Protein AF-X0PMK4-F1 (afdb_monomer_lite)

Structure (mmCIF, N/CA/C/O backbone):
data_AF-X0PMK4-F1
#
_entry.id   AF-X0PMK4-F1
#
loop_
_atom_site.group_PDB
_atom_site.id
_atom_site.type_symbol
_atom_site.label_atom_id
_atom_site.label_alt_id
_atom_site.label_comp_id
_atom_site.label_asym_id
_atom_site.label_entity_id
_atom_site.label_seq_id
_atom_site.pdbx_PDB_ins_code
_atom_site.Cartn_x
_atom_site.Cartn_y
_atom_site.Cartn_z
_atom_site.occupancy
_atom_site.B_iso_or_equiv
_atom_site.auth_seq_id
_atom_site.auth_comp_id
_atom_site.auth_asym_id
_atom_site.auth_atom_id
_atom_site.pdbx_PDB_model_num
ATOM 1 N N . MET A 1 1 ? 24.084 -3.409 -0.819 1.00 53.34 1 MET A N 1
ATOM 2 C CA . MET A 1 1 ? 23.986 -2.926 -2.218 1.00 53.34 1 MET A CA 1
ATOM 3 C C . MET A 1 1 ? 25.399 -2.684 -2.734 1.00 53.34 1 MET A C 1
ATOM 5 O O . MET A 1 1 ? 26.131 -2.040 -1.992 1.00 53.34 1 MET A O 1
ATOM 9 N N . PRO A 1 2 ? 25.820 -3.137 -3.929 1.00 48.22 2 PRO A N 1
ATOM 10 C CA . PRO A 1 2 ? 27.044 -2.621 -4.524 1.00 48.22 2 PRO A CA 1
ATOM 11 C C . PRO A 1 2 ? 26.692 -1.332 -5.274 1.00 48.22 2 PRO A C 1
ATOM 13 O O . PRO A 1 2 ? 26.091 -1.365 -6.346 1.00 48.22 2 PRO A O 1
ATOM 16 N N . ILE A 1 3 ? 27.007 -0.188 -4.670 1.00 56.97 3 ILE A N 1
ATOM 17 C CA . ILE A 1 3 ? 27.037 1.095 -5.377 1.00 56.97 3 ILE A CA 1
ATOM 18 C C . ILE A 1 3 ? 28.171 0.961 -6.394 1.00 56.97 3 ILE A C 1
ATOM 20 O O . ILE A 1 3 ? 29.317 0.746 -6.003 1.00 56.97 3 ILE A O 1
ATOM 24 N N . GLN A 1 4 ? 27.860 1.003 -7.690 1.00 51.75 4 GLN A N 1
ATOM 25 C CA . GLN A 1 4 ? 28.899 0.977 -8.716 1.00 51.75 4 GLN A CA 1
ATOM 26 C C . GLN A 1 4 ? 29.618 2.326 -8.690 1.00 51.75 4 GLN A C 1
ATOM 28 O O . GLN A 1 4 ? 29.101 3.333 -9.169 1.00 51.75 4 GLN A O 1
ATOM 33 N N . ILE A 1 5 ? 30.789 2.350 -8.057 1.00 57.59 5 ILE A N 1
ATOM 34 C CA . ILE A 1 5 ? 31.681 3.505 -8.039 1.00 57.59 5 ILE A CA 1
ATOM 35 C C . ILE A 1 5 ? 32.379 3.528 -9.400 1.00 57.59 5 ILE A C 1
ATOM 37 O O . ILE A 1 5 ? 33.383 2.847 -9.596 1.00 57.59 5 ILE A O 1
ATOM 41 N N . ASN A 1 6 ? 31.839 4.280 -10.357 1.00 51.50 6 ASN A N 1
ATOM 42 C CA . ASN A 1 6 ? 32.542 4.541 -11.609 1.00 51.50 6 ASN A CA 1
ATOM 43 C C . ASN A 1 6 ? 33.546 5.679 -11.375 1.00 51.50 6 ASN A C 1
ATOM 45 O O . ASN A 1 6 ? 33.163 6.816 -11.116 1.00 51.50 6 ASN A O 1
ATOM 49 N N . ASN A 1 7 ? 34.841 5.365 -11.451 1.00 53.03 7 ASN A N 1
ATOM 50 C CA . ASN A 1 7 ? 35.949 6.331 -11.446 1.00 53.03 7 ASN A CA 1
ATOM 51 C C . ASN A 1 7 ? 35.961 7.337 -10.274 1.00 53.03 7 ASN A C 1
ATOM 53 O O . ASN A 1 7 ? 36.309 8.500 -10.461 1.00 53.03 7 ASN A O 1
ATOM 57 N N . GLY A 1 8 ? 35.568 6.924 -9.064 1.00 61.50 8 GLY A N 1
ATOM 58 C CA . GLY A 1 8 ? 35.619 7.785 -7.871 1.00 61.50 8 GLY A CA 1
ATOM 59 C C . GLY A 1 8 ? 34.630 8.962 -7.862 1.00 61.50 8 GLY A C 1
ATOM 60 O O . GLY A 1 8 ? 34.615 9.722 -6.897 1.00 61.50 8 GLY A O 1
ATOM 61 N N . ALA A 1 9 ? 33.780 9.096 -8.886 1.00 62.31 9 ALA A N 1
ATOM 62 C CA . ALA A 1 9 ? 32.703 10.073 -8.942 1.00 62.31 9 ALA A CA 1
ATOM 63 C C . ALA A 1 9 ? 31.364 9.369 -8.693 1.00 62.31 9 ALA A C 1
ATOM 65 O O . ALA A 1 9 ? 31.020 8.384 -9.347 1.00 62.31 9 ALA A O 1
ATOM 66 N N . LEU A 1 10 ? 30.601 9.865 -7.719 1.00 61.66 10 LEU A N 1
ATOM 67 C CA . LEU A 1 10 ? 29.253 9.373 -7.457 1.00 61.66 10 LEU A CA 1
ATOM 68 C C . LEU A 1 10 ? 28.353 9.731 -8.643 1.00 61.66 10 LEU A C 1
ATOM 70 O O . LEU A 1 10 ? 28.116 10.908 -8.915 1.00 61.66 10 LEU A O 1
ATOM 74 N N . ASP A 1 11 ? 27.816 8.722 -9.329 1.00 74.94 11 ASP A N 1
ATOM 75 C CA . ASP A 1 11 ? 26.728 8.939 -10.278 1.00 74.94 11 ASP A CA 1
ATOM 76 C C . ASP A 1 11 ? 25.440 9.229 -9.496 1.00 74.94 11 ASP A C 1
ATOM 78 O O . ASP A 1 11 ? 24.703 8.326 -9.082 1.00 74.94 11 ASP A O 1
ATOM 82 N N . TYR A 1 12 ? 25.180 10.520 -9.280 1.00 79.19 12 TYR A N 1
ATOM 83 C CA . TYR A 1 12 ? 23.982 11.004 -8.603 1.00 79.19 12 TYR A CA 1
ATOM 84 C C . TYR A 1 12 ? 22.700 10.453 -9.242 1.00 79.19 12 TYR A C 1
ATOM 86 O O . TYR A 1 12 ? 21.743 10.166 -8.526 1.00 79.19 12 TYR A O 1
ATOM 94 N N . ARG A 1 13 ? 22.670 10.231 -10.564 1.00 77.38 13 ARG A N 1
ATOM 95 C CA . ARG A 1 13 ? 21.482 9.716 -11.260 1.00 77.38 13 ARG A CA 1
ATOM 96 C C . ARG A 1 13 ? 21.174 8.274 -10.861 1.00 77.38 13 ARG A C 1
ATOM 98 O O . ARG A 1 13 ? 20.016 7.945 -10.594 1.00 77.38 13 ARG A O 1
ATOM 105 N N . SER A 1 14 ? 22.200 7.430 -10.790 1.00 75.81 14 SER A N 1
ATOM 106 C CA . SER A 1 14 ? 22.084 6.046 -10.317 1.00 75.81 14 SER A CA 1
ATOM 107 C C . SER A 1 14 ? 21.635 5.992 -8.851 1.00 75.81 14 SER A C 1
ATOM 109 O O . SER A 1 14 ? 20.716 5.248 -8.505 1.00 75.81 14 SER A O 1
ATOM 111 N N . LEU A 1 15 ? 22.191 6.870 -8.008 1.00 80.19 15 LEU A N 1
ATOM 112 C CA . LEU A 1 15 ? 21.800 7.016 -6.603 1.00 80.19 15 LEU A CA 1
ATOM 113 C C . LEU A 1 15 ? 20.327 7.414 -6.436 1.00 80.19 15 LEU A C 1
ATOM 115 O O . LEU A 1 15 ? 19.588 6.731 -5.728 1.00 80.19 15 LEU A O 1
ATOM 119 N N . PHE A 1 16 ? 19.874 8.471 -7.114 1.00 81.81 16 PHE A N 1
ATOM 120 C CA . PHE A 1 16 ? 18.475 8.909 -7.058 1.00 81.81 16 PHE A CA 1
ATOM 121 C C . PHE A 1 16 ? 17.512 7.837 -7.575 1.00 81.81 16 PHE A C 1
ATOM 123 O O . PHE A 1 16 ? 16.445 7.641 -6.995 1.00 81.81 16 PHE A O 1
ATOM 130 N N . THR A 1 17 ? 17.899 7.101 -8.620 1.00 81.75 17 THR A N 1
ATOM 131 C CA . THR A 1 17 ? 17.098 5.985 -9.144 1.00 81.75 17 THR A CA 1
ATOM 132 C C . THR A 1 17 ? 16.972 4.866 -8.108 1.00 81.75 17 THR A C 1
ATOM 134 O O . THR A 1 17 ? 15.870 4.384 -7.852 1.00 81.75 17 THR A O 1
ATOM 137 N N . ALA A 1 18 ? 18.074 4.489 -7.452 1.00 80.81 18 ALA A N 1
ATOM 138 C CA . ALA A 1 18 ? 18.067 3.475 -6.399 1.00 80.81 18 ALA A CA 1
ATOM 139 C C . ALA A 1 18 ? 17.216 3.898 -5.188 1.00 80.81 18 ALA A C 1
ATOM 141 O O . ALA A 1 18 ? 16.428 3.097 -4.682 1.00 80.81 18 ALA A O 1
ATOM 142 N N . ILE A 1 19 ? 17.327 5.162 -4.765 1.00 86.00 19 ILE A N 1
ATOM 143 C CA . ILE A 1 19 ? 16.499 5.738 -3.696 1.00 86.00 19 ILE A CA 1
ATOM 144 C C . ILE A 1 19 ? 15.019 5.717 -4.095 1.00 86.00 19 ILE A C 1
ATOM 146 O O . ILE A 1 19 ? 14.184 5.325 -3.286 1.00 86.00 19 ILE A O 1
ATOM 150 N N . GLY A 1 20 ? 14.687 6.074 -5.340 1.00 84.44 20 GLY A N 1
ATOM 151 C CA . GLY A 1 20 ? 13.316 6.037 -5.852 1.00 84.44 20 GLY A CA 1
ATOM 152 C C . GLY A 1 20 ? 12.712 4.630 -5.833 1.00 84.44 20 GLY A C 1
ATOM 153 O O . GLY A 1 20 ? 11.623 4.436 -5.299 1.00 84.44 20 GLY A O 1
ATOM 154 N N . ILE A 1 21 ? 13.438 3.626 -6.335 1.00 86.31 21 ILE A N 1
ATOM 155 C CA . ILE A 1 21 ? 13.009 2.213 -6.318 1.00 86.31 21 ILE A CA 1
ATOM 156 C C . ILE A 1 21 ? 12.764 1.728 -4.882 1.00 86.31 21 ILE A C 1
ATOM 158 O O . ILE A 1 21 ? 11.767 1.054 -4.595 1.00 86.31 21 ILE A O 1
ATOM 162 N N . TYR A 1 22 ? 13.667 2.085 -3.967 1.00 88.06 22 TYR A N 1
ATOM 163 C CA . TYR A 1 22 ? 13.522 1.764 -2.553 1.00 88.06 22 TYR A CA 1
ATOM 164 C C . TYR A 1 22 ? 12.299 2.456 -1.937 1.00 88.06 22 TYR A C 1
ATOM 166 O O . TYR A 1 22 ? 11.505 1.799 -1.268 1.00 88.06 22 TYR A O 1
ATOM 174 N N . ALA A 1 23 ? 12.102 3.749 -2.205 1.00 88.69 23 ALA A N 1
ATOM 175 C CA . ALA A 1 23 ? 10.983 4.526 -1.680 1.00 88.69 23 ALA A CA 1
ATOM 176 C C . ALA A 1 23 ? 9.623 3.970 -2.130 1.00 88.69 23 ALA A C 1
ATOM 178 O O . ALA A 1 23 ? 8.694 3.902 -1.328 1.00 88.69 23 ALA A O 1
ATOM 179 N N . VAL A 1 24 ? 9.510 3.513 -3.381 1.00 87.75 24 VAL A N 1
ATOM 180 C CA . VAL A 1 24 ? 8.290 2.862 -3.891 1.00 87.75 24 VAL A CA 1
ATOM 181 C C . VAL A 1 24 ? 8.008 1.563 -3.142 1.00 87.75 24 VAL A C 1
ATOM 183 O O . VAL A 1 24 ? 6.891 1.355 -2.667 1.00 87.75 24 VAL A O 1
ATOM 186 N N . SER A 1 25 ? 9.034 0.727 -2.971 1.00 90.19 25 SER A N 1
ATOM 187 C CA . SER A 1 25 ? 8.924 -0.520 -2.204 1.00 90.19 25 SER A CA 1
ATOM 188 C C . SER A 1 25 ? 8.521 -0.243 -0.753 1.00 90.19 25 SER A C 1
ATOM 190 O O . SER A 1 25 ? 7.658 -0.923 -0.206 1.00 90.19 25 SER A O 1
ATOM 192 N N . PHE A 1 26 ? 9.096 0.795 -0.142 1.00 89.94 26 PHE A N 1
ATOM 193 C CA . PHE A 1 26 ? 8.748 1.236 1.205 1.00 89.94 26 PHE A CA 1
ATOM 194 C C . PHE A 1 26 ? 7.287 1.689 1.304 1.00 89.94 26 PHE A C 1
ATOM 196 O O . PHE A 1 26 ? 6.592 1.246 2.211 1.00 89.94 26 PHE A O 1
ATOM 203 N N . CYS A 1 27 ? 6.795 2.508 0.365 1.00 89.38 27 CYS A N 1
ATOM 204 C CA . CYS A 1 27 ? 5.392 2.939 0.351 1.00 89.38 27 CYS A CA 1
ATOM 205 C C . CYS A 1 27 ? 4.444 1.737 0.274 1.00 89.38 27 CYS A C 1
ATOM 207 O O . CYS A 1 27 ? 3.453 1.685 0.999 1.00 89.38 27 CYS A O 1
ATOM 209 N N . PHE A 1 28 ? 4.763 0.751 -0.569 1.00 87.69 28 PHE A N 1
ATOM 210 C CA . PHE A 1 28 ? 3.984 -0.481 -0.671 1.00 87.69 28 PHE A CA 1
ATOM 211 C C . PHE A 1 28 ? 3.951 -1.250 0.657 1.00 87.69 28 PHE A C 1
ATOM 213 O O . PHE A 1 28 ? 2.875 -1.567 1.162 1.00 87.69 28 PHE A O 1
ATOM 220 N N . ILE A 1 29 ? 5.121 -1.507 1.249 1.00 90.19 29 ILE A N 1
ATOM 221 C CA . ILE A 1 29 ? 5.236 -2.241 2.516 1.00 90.19 29 ILE A CA 1
ATOM 222 C C . ILE A 1 29 ? 4.524 -1.487 3.647 1.00 90.19 29 ILE A C 1
ATOM 224 O O . ILE A 1 29 ? 3.819 -2.107 4.437 1.00 90.19 29 ILE A O 1
ATOM 228 N N . ALA A 1 30 ? 4.658 -0.161 3.709 1.00 86.75 30 ALA A N 1
ATOM 229 C CA . ALA A 1 30 ? 4.006 0.670 4.716 1.00 86.75 30 ALA A CA 1
ATOM 230 C C . ALA A 1 30 ? 2.474 0.629 4.603 1.00 86.75 30 ALA A C 1
ATOM 232 O O . ALA A 1 30 ? 1.795 0.528 5.622 1.00 86.75 30 ALA A O 1
ATOM 233 N N . ASN A 1 31 ? 1.925 0.639 3.382 1.00 84.31 31 ASN A N 1
ATOM 234 C CA . ASN A 1 31 ? 0.485 0.459 3.165 1.00 84.31 31 ASN A CA 1
ATOM 235 C C . ASN A 1 31 ? 0.005 -0.907 3.647 1.00 84.31 31 ASN A C 1
ATOM 237 O O . ASN A 1 31 ? -0.997 -0.999 4.354 1.00 84.31 31 ASN A O 1
ATOM 241 N N . LEU A 1 32 ? 0.728 -1.967 3.284 1.00 85.62 32 LEU A N 1
ATOM 242 C CA . LEU A 1 32 ? 0.378 -3.316 3.708 1.00 85.62 32 LEU A CA 1
ATOM 243 C C . LEU A 1 32 ? 0.446 -3.448 5.233 1.00 85.62 32 LEU A C 1
ATOM 245 O O . LEU A 1 32 ? -0.454 -4.022 5.840 1.00 85.62 32 LEU A O 1
ATOM 249 N N . TRP A 1 33 ? 1.482 -2.880 5.852 1.00 86.50 33 TRP A N 1
ATOM 250 C CA . TRP A 1 33 ? 1.629 -2.850 7.302 1.00 86.50 33 TRP A CA 1
ATOM 251 C C . TRP A 1 33 ? 0.489 -2.080 7.975 1.00 86.50 33 TRP A C 1
ATOM 253 O O . TRP A 1 33 ? -0.041 -2.545 8.978 1.00 86.50 33 TRP A O 1
ATOM 263 N N . TYR A 1 34 ? 0.062 -0.946 7.412 1.00 81.50 34 TYR A N 1
ATOM 264 C CA . TYR A 1 34 ? -1.082 -0.196 7.931 1.00 81.50 34 TYR A CA 1
ATOM 265 C C . TYR A 1 34 ? -2.356 -1.048 7.935 1.00 81.50 34 TYR A C 1
ATOM 267 O O . TYR A 1 34 ? -3.001 -1.195 8.974 1.00 81.50 34 TYR A O 1
ATOM 275 N N . GLN A 1 35 ? -2.685 -1.670 6.799 1.00 77.81 35 GLN A N 1
ATOM 276 C CA . GLN A 1 35 ? -3.849 -2.549 6.706 1.00 77.81 35 GLN A CA 1
ATOM 277 C C . GLN A 1 35 ? -3.735 -3.713 7.700 1.00 77.81 35 GLN A C 1
ATOM 279 O O . GLN A 1 35 ? -4.701 -4.036 8.391 1.00 77.81 35 GLN A O 1
ATOM 284 N N . HIS A 1 36 ? -2.548 -4.319 7.799 1.00 83.19 36 HIS A N 1
ATOM 285 C CA . HIS A 1 36 ? -2.254 -5.410 8.727 1.00 83.19 36 HIS A CA 1
ATOM 286 C C . HIS A 1 36 ? -2.499 -4.998 10.182 1.00 83.19 36 HIS A C 1
ATOM 288 O O . HIS A 1 36 ? -3.258 -5.667 10.879 1.00 83.19 36 HIS A O 1
ATOM 294 N N . ALA A 1 37 ? -1.965 -3.852 10.609 1.00 79.81 37 ALA A N 1
ATOM 295 C CA . ALA A 1 37 ? -2.146 -3.325 11.956 1.00 79.81 37 ALA A CA 1
ATOM 296 C C . ALA A 1 37 ? -3.623 -3.055 12.283 1.00 79.81 37 ALA A C 1
ATOM 298 O O . ALA A 1 37 ? -4.085 -3.411 13.367 1.00 79.81 37 ALA A O 1
ATOM 299 N N . VAL A 1 38 ? -4.389 -2.482 11.345 1.00 74.12 38 VAL A N 1
ATOM 300 C CA . VAL A 1 38 ? -5.836 -2.253 11.515 1.00 74.12 38 VAL A CA 1
ATOM 301 C C . VAL A 1 38 ? -6.580 -3.569 11.754 1.00 74.12 38 VAL A C 1
ATOM 303 O O . VAL A 1 38 ? -7.414 -3.644 12.652 1.00 74.12 38 VAL A O 1
ATOM 306 N N . ILE A 1 39 ? -6.259 -4.624 11.001 1.00 73.75 39 ILE A N 1
ATOM 307 C CA . ILE A 1 39 ? -6.900 -5.938 11.157 1.00 73.75 39 ILE A CA 1
ATOM 308 C C . ILE A 1 39 ? -6.496 -6.596 12.473 1.00 73.75 39 ILE A C 1
ATOM 310 O O . ILE A 1 39 ? -7.358 -7.081 13.201 1.00 73.75 39 ILE A O 1
ATOM 314 N N . PHE A 1 40 ? -5.200 -6.628 12.782 1.00 75.31 40 PHE A N 1
ATOM 315 C CA . PHE A 1 40 ? -4.685 -7.312 13.967 1.00 75.31 40 PHE A CA 1
ATOM 316 C C . PHE A 1 40 ? -5.118 -6.632 15.268 1.00 75.31 40 PHE A C 1
ATOM 318 O O . PHE A 1 40 ? -5.379 -7.330 16.244 1.00 75.31 40 PHE A O 1
ATOM 325 N N . ASN A 1 41 ? -5.299 -5.308 15.272 1.00 71.31 41 ASN A N 1
ATOM 326 C CA . ASN A 1 41 ? -5.885 -4.582 16.405 1.00 71.31 41 ASN A CA 1
ATOM 327 C C . ASN A 1 41 ? -7.328 -4.999 16.709 1.00 71.31 41 ASN A C 1
ATOM 329 O O . ASN A 1 41 ? -7.799 -4.827 17.832 1.00 71.31 41 ASN A O 1
ATOM 333 N N . GLU A 1 42 ? -8.040 -5.543 15.725 1.00 65.69 42 GLU A N 1
ATOM 334 C CA . GLU A 1 42 ? -9.385 -6.056 15.924 1.00 65.69 42 GLU A CA 1
ATOM 335 C C . GLU A 1 42 ? -9.378 -7.515 16.419 1.00 65.69 42 GLU A C 1
ATOM 337 O O . GLU A 1 42 ? -10.421 -7.994 16.842 1.00 65.69 42 GLU A O 1
ATOM 342 N N . VAL A 1 43 ? -8.261 -8.246 16.437 1.00 68.25 43 VAL A N 1
ATOM 343 C CA . VAL A 1 43 ? -8.243 -9.672 16.822 1.00 68.25 43 VAL A CA 1
ATOM 344 C C . VAL A 1 43 ? -7.993 -9.861 18.317 1.00 68.25 43 VAL A C 1
ATOM 346 O O . VAL A 1 43 ? -6.927 -9.525 18.818 1.00 68.25 43 VAL A O 1
ATOM 349 N N . GLU A 1 44 ? -8.936 -10.481 19.039 1.00 62.56 44 GLU A N 1
ATOM 350 C CA . GLU A 1 44 ? -8.735 -10.832 20.460 1.00 62.56 44 GLU A CA 1
ATOM 351 C C . GLU A 1 44 ? -7.915 -12.122 20.652 1.00 62.56 44 GLU A C 1
ATOM 353 O O . GLU A 1 44 ? -7.188 -12.257 21.636 1.00 62.56 44 GLU A O 1
ATOM 358 N N . LYS A 1 45 ? -8.022 -13.086 19.725 1.00 64.50 45 LYS A N 1
ATOM 359 C CA . LYS A 1 45 ? -7.274 -14.354 19.749 1.00 64.50 45 LYS A CA 1
ATOM 360 C C . LYS A 1 45 ? -6.754 -14.709 18.363 1.00 64.50 45 LYS A C 1
ATOM 362 O O . LYS A 1 45 ? -7.528 -14.825 17.419 1.00 64.50 45 LYS A O 1
ATOM 367 N N . ILE A 1 46 ? -5.448 -14.930 18.260 1.00 73.44 46 ILE A N 1
ATOM 368 C CA . ILE A 1 46 ? -4.792 -15.325 17.013 1.00 73.44 46 ILE A CA 1
ATOM 369 C C . ILE A 1 46 ? -4.797 -16.855 16.929 1.00 73.44 46 ILE A C 1
ATOM 371 O O . ILE A 1 46 ? -4.238 -17.528 17.795 1.00 73.44 46 ILE A O 1
ATOM 375 N N . SER A 1 47 ? -5.435 -17.416 15.900 1.00 77.25 47 SER A N 1
ATOM 376 C CA . SER A 1 47 ? -5.400 -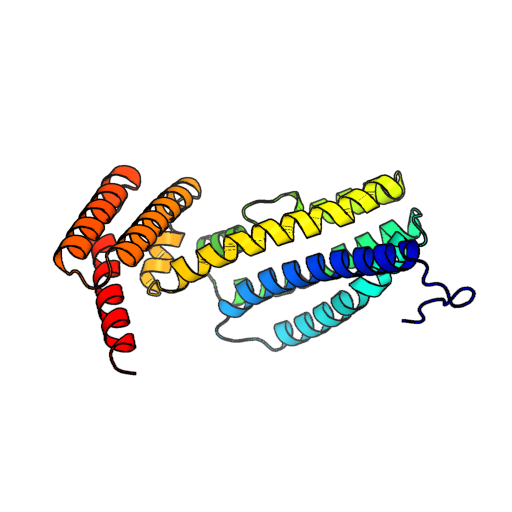18.858 15.637 1.00 77.25 47 SER A CA 1
ATOM 377 C C . SER A 1 47 ? -4.084 -19.263 14.955 1.00 77.25 47 SER A C 1
ATOM 379 O O . SER A 1 47 ? -3.484 -18.483 14.214 1.00 77.25 47 SER A O 1
ATOM 381 N N . ASN A 1 48 ? -3.630 -20.506 15.156 1.00 81.38 48 ASN A N 1
ATOM 382 C CA . ASN A 1 48 ? -2.375 -20.997 14.559 1.00 81.38 48 ASN A CA 1
ATOM 383 C C . ASN A 1 48 ? -2.357 -20.878 13.023 1.00 81.38 48 ASN A C 1
ATOM 385 O O . ASN A 1 48 ? -1.311 -20.612 12.435 1.00 81.38 48 ASN A O 1
ATOM 389 N N . GLY A 1 49 ? -3.513 -21.031 12.365 1.00 81.25 49 GLY A N 1
ATOM 390 C CA . GLY A 1 49 ? -3.631 -20.868 10.913 1.00 81.25 49 GLY A CA 1
ATOM 391 C C . GLY A 1 49 ? -3.357 -19.437 10.438 1.00 81.25 49 GLY A C 1
ATOM 392 O O . GLY A 1 49 ? -2.756 -19.253 9.380 1.00 81.25 49 GLY A O 1
ATOM 393 N N . VAL A 1 50 ? -3.732 -18.428 11.234 1.00 83.00 50 VAL A N 1
ATOM 394 C CA . VAL A 1 50 ? -3.440 -17.015 10.946 1.00 83.00 50 VAL A CA 1
ATOM 395 C C . VAL A 1 50 ? -1.942 -16.739 11.052 1.00 83.00 50 VAL A C 1
ATOM 397 O O . VAL A 1 50 ? -1.400 -16.078 10.175 1.00 83.00 50 VAL A O 1
ATOM 400 N N . VAL A 1 51 ? -1.254 -17.311 12.048 1.00 86.12 51 VAL A N 1
ATOM 401 C CA . VAL A 1 51 ? 0.207 -17.163 12.208 1.00 86.12 51 VAL A CA 1
ATOM 402 C C . VAL A 1 51 ? 0.965 -17.735 11.009 1.00 86.12 51 VAL A C 1
ATOM 404 O O . VAL A 1 51 ? 1.859 -17.088 10.472 1.00 86.12 51 VAL A O 1
ATOM 407 N N . VAL A 1 52 ? 0.601 -18.936 10.549 1.00 89.06 52 VAL A N 1
ATOM 408 C CA . VAL A 1 52 ? 1.247 -19.551 9.374 1.00 89.06 52 VAL A CA 1
ATOM 409 C C . VAL A 1 52 ? 0.983 -18.730 8.109 1.00 89.06 52 VAL A C 1
ATOM 411 O O . VAL A 1 52 ? 1.890 -18.532 7.301 1.00 89.06 52 VAL A O 1
ATOM 414 N N . GLY A 1 53 ? -0.244 -18.223 7.946 1.00 88.19 53 GLY A N 1
ATOM 415 C CA . GLY A 1 53 ? -0.587 -17.320 6.849 1.00 88.19 53 GLY A CA 1
ATOM 416 C C . GLY A 1 53 ? 0.226 -16.026 6.879 1.00 88.19 53 GLY A C 1
ATOM 417 O O . GLY A 1 53 ? 0.710 -15.589 5.838 1.00 88.19 53 GLY A O 1
ATOM 418 N N . ASP A 1 54 ? 0.419 -15.450 8.064 1.00 89.56 54 ASP A N 1
ATOM 419 C CA . ASP A 1 54 ? 1.211 -14.238 8.268 1.00 89.56 54 ASP A CA 1
ATOM 420 C C . ASP A 1 54 ? 2.696 -14.446 7.939 1.00 89.56 54 ASP A C 1
ATOM 422 O O . ASP A 1 54 ? 3.286 -13.658 7.205 1.00 89.56 54 ASP A O 1
ATOM 426 N N . LEU A 1 55 ? 3.290 -15.562 8.368 1.00 91.31 55 LEU A N 1
ATOM 427 C CA . LEU A 1 55 ? 4.668 -15.907 7.999 1.00 91.31 55 LEU A CA 1
ATOM 428 C C . LEU A 1 55 ? 4.836 -16.055 6.481 1.00 91.31 55 LEU A C 1
ATOM 430 O O . LEU A 1 55 ? 5.813 -15.564 5.911 1.00 91.31 55 LEU A O 1
ATOM 434 N N . ALA A 1 56 ? 3.872 -16.696 5.813 1.00 93.06 56 ALA A N 1
ATOM 435 C CA . ALA A 1 56 ? 3.869 -16.796 4.357 1.00 93.06 56 ALA A CA 1
ATOM 436 C C . ALA A 1 56 ? 3.734 -15.414 3.698 1.00 93.06 56 ALA A C 1
ATOM 438 O O . ALA A 1 56 ? 4.452 -15.121 2.744 1.00 93.06 56 ALA A O 1
ATOM 439 N N . LEU A 1 57 ? 2.864 -14.543 4.219 1.00 91.81 57 LEU A N 1
ATOM 440 C CA . LEU A 1 57 ? 2.734 -13.163 3.754 1.00 91.81 57 LEU A CA 1
ATOM 441 C C . LEU A 1 57 ? 4.073 -12.422 3.868 1.00 91.81 57 LEU A C 1
ATOM 443 O O . LEU A 1 57 ? 4.543 -11.869 2.877 1.00 91.81 57 LEU A O 1
ATOM 447 N N . MET A 1 58 ? 4.723 -12.469 5.034 1.00 93.62 58 MET A N 1
ATOM 448 C CA . MET A 1 58 ? 6.011 -11.811 5.279 1.00 93.62 58 MET A CA 1
ATOM 449 C C . MET A 1 58 ? 7.110 -12.306 4.338 1.00 93.62 58 MET A C 1
ATOM 451 O O . MET A 1 58 ? 7.917 -11.507 3.857 1.00 93.62 58 MET A O 1
ATOM 455 N N . PHE A 1 59 ? 7.109 -13.600 4.005 1.00 94.75 59 PHE A N 1
ATOM 456 C CA . PHE A 1 59 ? 8.008 -14.148 2.994 1.00 94.75 59 PHE A CA 1
ATOM 457 C C . PHE A 1 59 ? 7.830 -13.449 1.637 1.00 94.75 59 PHE A C 1
ATOM 459 O O . PHE A 1 59 ? 8.807 -12.939 1.091 1.00 94.75 59 PHE A O 1
ATOM 466 N N . PHE A 1 60 ? 6.607 -13.345 1.111 1.00 95.00 60 PHE A N 1
ATOM 467 C CA . PHE A 1 60 ? 6.380 -12.673 -0.177 1.00 95.00 60 PHE A CA 1
ATOM 468 C C . PHE A 1 60 ? 6.636 -11.165 -0.109 1.00 95.00 60 PHE A C 1
ATOM 470 O O . PHE A 1 60 ? 7.205 -10.596 -1.038 1.00 95.00 60 PHE A O 1
ATOM 477 N N . VAL A 1 61 ? 6.301 -10.516 1.006 1.00 93.38 61 VAL A N 1
ATOM 478 C CA . VAL A 1 61 ? 6.593 -9.091 1.225 1.00 93.38 61 VAL A CA 1
ATOM 479 C C . VAL A 1 61 ? 8.095 -8.820 1.186 1.00 93.38 61 VAL A C 1
ATOM 481 O O . VAL A 1 61 ? 8.525 -7.823 0.610 1.00 93.38 61 VAL A O 1
ATOM 484 N N . SER A 1 62 ? 8.915 -9.734 1.712 1.00 94.00 62 SER A N 1
ATOM 485 C CA . SER A 1 62 ? 10.376 -9.616 1.639 1.00 94.00 62 SER A CA 1
ATOM 486 C C . SER A 1 62 ? 10.922 -9.653 0.201 1.00 94.00 62 SER A C 1
ATOM 488 O O . SER A 1 62 ? 12.019 -9.151 -0.055 1.00 94.00 62 SER A O 1
ATOM 490 N N . LEU A 1 63 ? 10.155 -10.188 -0.760 1.00 94.25 63 LEU A N 1
ATOM 491 C CA . LEU A 1 63 ? 10.519 -10.218 -2.179 1.00 94.25 63 LEU A CA 1
ATOM 492 C C . LEU A 1 63 ? 10.211 -8.902 -2.904 1.00 94.25 63 LEU A C 1
ATOM 494 O O . LEU A 1 63 ? 10.804 -8.661 -3.959 1.00 94.25 63 LEU A O 1
ATOM 498 N N . ILE A 1 64 ? 9.353 -8.037 -2.346 1.00 92.69 64 ILE A N 1
ATOM 499 C CA . ILE A 1 64 ? 8.935 -6.777 -2.981 1.00 92.69 64 ILE A CA 1
ATOM 500 C C . ILE A 1 64 ? 10.139 -5.927 -3.403 1.00 92.69 64 ILE A C 1
ATOM 502 O O . ILE A 1 64 ? 10.251 -5.653 -4.594 1.00 92.69 64 ILE A O 1
ATOM 506 N N . PRO A 1 65 ? 11.114 -5.587 -2.533 1.00 90.69 65 PRO A N 1
ATOM 507 C CA . PRO A 1 65 ? 12.253 -4.754 -2.936 1.00 90.69 65 PRO A CA 1
ATOM 508 C C . PRO A 1 65 ? 13.062 -5.344 -4.099 1.00 90.69 65 PRO A C 1
ATOM 510 O O . PRO A 1 65 ? 13.576 -4.617 -4.953 1.00 90.69 65 PRO A O 1
ATOM 513 N N . THR A 1 66 ? 13.163 -6.673 -4.146 1.00 90.75 66 THR A N 1
ATOM 514 C CA . THR A 1 66 ? 13.881 -7.398 -5.197 1.00 90.75 66 THR A CA 1
ATOM 515 C C . THR A 1 66 ? 13.135 -7.316 -6.527 1.00 90.75 66 THR A C 1
ATOM 517 O O . THR A 1 66 ? 13.741 -6.980 -7.546 1.00 90.75 66 THR A O 1
ATOM 520 N N . PHE A 1 67 ? 11.824 -7.565 -6.527 1.00 91.62 67 PHE A N 1
ATOM 521 C CA . PHE A 1 67 ? 11.007 -7.531 -7.741 1.00 91.62 67 PHE A CA 1
ATOM 522 C C . PHE A 1 67 ? 10.754 -6.098 -8.231 1.00 91.62 67 PHE A C 1
ATOM 524 O O . PHE A 1 67 ? 10.816 -5.867 -9.437 1.00 91.62 67 PHE A O 1
ATOM 531 N N . THR A 1 68 ? 10.575 -5.115 -7.338 1.00 90.75 68 THR A N 1
ATOM 532 C CA . THR A 1 68 ? 10.478 -3.689 -7.709 1.00 90.75 68 THR A CA 1
ATOM 533 C C . THR A 1 68 ? 11.733 -3.249 -8.451 1.00 90.75 68 THR A C 1
ATOM 535 O O . THR A 1 68 ? 11.658 -2.590 -9.488 1.00 90.75 68 THR A O 1
ATOM 538 N N . ARG A 1 69 ? 12.911 -3.649 -7.954 1.00 89.12 69 ARG A N 1
ATOM 539 C CA . ARG A 1 69 ? 14.185 -3.372 -8.620 1.00 89.12 69 ARG A CA 1
ATOM 540 C C . ARG A 1 69 ? 14.275 -4.063 -9.978 1.00 89.12 69 ARG A C 1
ATOM 542 O O . ARG A 1 69 ? 14.713 -3.428 -10.933 1.00 89.12 69 ARG A O 1
ATOM 549 N N . LEU A 1 70 ? 13.890 -5.337 -10.065 1.00 90.25 70 LEU A N 1
ATOM 550 C CA . LEU A 1 70 ? 13.915 -6.094 -11.318 1.00 90.25 70 LEU A CA 1
ATOM 551 C C . LEU A 1 70 ? 13.039 -5.424 -12.389 1.00 90.25 70 LEU A C 1
ATOM 553 O O . LEU A 1 70 ? 13.505 -5.190 -13.499 1.00 90.25 70 LEU A O 1
ATOM 557 N N . MET A 1 71 ? 11.817 -5.034 -12.021 1.00 90.38 71 MET A N 1
ATOM 558 C CA . MET A 1 71 ? 10.885 -4.308 -12.887 1.00 90.38 71 MET A CA 1
ATOM 559 C C . MET A 1 71 ? 11.421 -2.930 -13.313 1.00 90.38 71 MET A C 1
ATOM 561 O O . MET A 1 71 ? 11.240 -2.519 -14.461 1.00 90.38 71 MET A O 1
ATOM 565 N N . ALA A 1 72 ? 12.066 -2.202 -12.398 1.00 86.94 72 ALA A N 1
ATOM 566 C CA . ALA A 1 72 ? 12.542 -0.845 -12.650 1.00 86.94 72 ALA A CA 1
ATOM 567 C C . ALA A 1 72 ? 13.822 -0.774 -13.498 1.00 86.94 72 ALA A C 1
ATOM 569 O O . ALA A 1 72 ? 13.994 0.183 -14.247 1.00 86.94 72 ALA A O 1
ATOM 570 N N . ILE A 1 73 ? 14.722 -1.756 -13.377 1.00 86.56 73 ILE A N 1
ATOM 571 C CA . ILE A 1 73 ? 15.970 -1.798 -14.157 1.00 86.56 73 ILE A CA 1
ATOM 572 C C . ILE A 1 73 ? 15.723 -2.375 -15.552 1.00 86.56 73 ILE A C 1
ATOM 574 O O . ILE A 1 73 ? 16.208 -1.824 -16.536 1.00 86.56 73 ILE A O 1
ATOM 578 N N . ASP A 1 74 ? 14.971 -3.471 -15.637 1.00 86.88 74 ASP A N 1
ATOM 579 C CA . ASP A 1 74 ? 14.668 -4.155 -16.891 1.00 86.88 74 ASP A CA 1
ATOM 580 C C . ASP A 1 74 ? 13.156 -4.147 -17.117 1.00 86.88 74 ASP A C 1
ATOM 582 O O . ASP A 1 74 ? 12.456 -5.119 -16.845 1.00 86.88 74 ASP A O 1
ATOM 586 N N . THR A 1 75 ? 12.627 -3.001 -17.550 1.00 87.50 75 THR A N 1
ATOM 587 C CA . THR A 1 75 ? 11.185 -2.812 -17.757 1.00 87.50 75 THR A CA 1
ATOM 588 C C . THR A 1 75 ? 10.724 -3.485 -19.048 1.00 87.50 75 THR A C 1
ATOM 590 O O . THR A 1 75 ? 10.621 -2.855 -20.104 1.00 87.50 75 THR A O 1
ATOM 593 N N . ASN A 1 76 ? 10.396 -4.769 -18.946 1.00 92.06 76 ASN A N 1
ATOM 594 C CA . ASN A 1 76 ? 9.821 -5.576 -20.013 1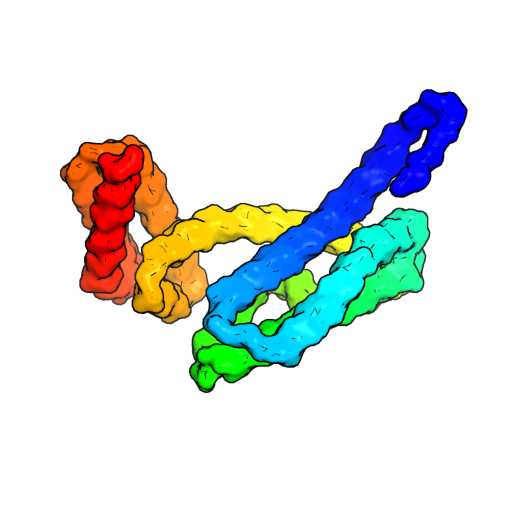.00 92.06 76 ASN A CA 1
ATOM 595 C C . ASN A 1 76 ? 8.531 -6.266 -19.533 1.00 92.06 76 ASN A C 1
ATOM 597 O O . ASN A 1 76 ? 8.184 -6.220 -18.352 1.00 92.06 76 ASN A O 1
ATOM 601 N N . SER A 1 77 ? 7.784 -6.886 -20.450 1.00 91.56 77 SER A N 1
ATOM 602 C CA . SER A 1 77 ? 6.499 -7.514 -20.112 1.00 91.56 77 SER A CA 1
ATOM 603 C C . SER A 1 77 ? 6.644 -8.603 -19.048 1.00 91.56 77 SER A C 1
ATOM 605 O O . SER A 1 77 ? 5.781 -8.734 -18.186 1.00 91.56 77 SER A O 1
ATOM 607 N N . MET A 1 78 ? 7.741 -9.364 -19.064 1.00 92.12 78 MET A N 1
ATOM 608 C CA . MET A 1 78 ? 7.963 -10.462 -18.124 1.00 92.12 78 MET A CA 1
ATOM 609 C C . MET A 1 78 ? 8.218 -9.952 -16.705 1.00 92.12 78 MET A C 1
ATOM 611 O O . MET A 1 78 ? 7.592 -10.444 -15.769 1.00 92.12 78 MET A O 1
ATOM 615 N N . THR A 1 79 ? 9.080 -8.949 -16.530 1.00 93.00 79 THR A N 1
ATOM 616 C CA . THR A 1 79 ? 9.411 -8.402 -15.203 1.00 93.00 79 THR A CA 1
ATOM 617 C C . THR A 1 79 ? 8.234 -7.664 -14.571 1.00 93.00 79 THR A C 1
ATOM 619 O O . THR A 1 79 ? 7.988 -7.816 -13.374 1.00 93.00 79 THR A O 1
ATOM 622 N N . VAL A 1 80 ? 7.454 -6.929 -15.370 1.00 91.31 80 VAL A N 1
ATOM 623 C CA . VAL A 1 80 ? 6.234 -6.253 -14.907 1.00 91.31 80 VAL A CA 1
ATOM 624 C C . VAL A 1 80 ? 5.156 -7.267 -14.515 1.00 91.31 80 VAL A C 1
ATOM 626 O O . VAL A 1 80 ? 4.533 -7.120 -13.466 1.00 91.31 80 VAL A O 1
ATOM 629 N N . VAL A 1 81 ? 4.954 -8.324 -15.311 1.00 92.69 81 VAL A N 1
ATOM 630 C CA . VAL A 1 81 ? 4.005 -9.397 -14.969 1.00 92.69 81 VAL A CA 1
ATOM 631 C C . VAL A 1 81 ? 4.454 -10.145 -13.717 1.00 92.69 81 VAL A C 1
ATOM 633 O O . VAL A 1 81 ? 3.630 -10.402 -12.850 1.00 92.69 81 VAL A O 1
ATOM 636 N N . MET A 1 82 ? 5.746 -10.453 -13.574 1.00 93.56 82 MET A N 1
ATOM 637 C CA . MET A 1 82 ? 6.299 -11.073 -12.365 1.00 93.56 82 MET A CA 1
ATOM 638 C C . MET A 1 82 ? 6.032 -10.236 -11.113 1.00 93.56 82 MET A C 1
ATOM 640 O O . MET A 1 82 ? 5.596 -10.780 -10.099 1.00 93.56 82 MET A O 1
ATOM 644 N N . TYR A 1 83 ? 6.260 -8.922 -11.194 1.00 93.31 83 TYR A N 1
ATOM 645 C CA . TYR A 1 83 ? 5.946 -7.994 -10.111 1.00 93.31 83 TYR A CA 1
ATOM 646 C C . TYR A 1 83 ? 4.441 -7.981 -9.803 1.00 93.31 83 TYR A C 1
ATOM 648 O O . TYR A 1 83 ? 4.040 -8.173 -8.659 1.00 93.31 83 TYR A O 1
ATOM 656 N N . GLY A 1 84 ? 3.591 -7.868 -10.827 1.00 92.00 84 GLY A N 1
ATOM 657 C CA . GLY A 1 84 ? 2.140 -7.901 -10.642 1.00 92.00 84 GLY A CA 1
ATOM 658 C C . GLY A 1 84 ? 1.626 -9.222 -10.058 1.00 92.00 84 GLY A C 1
ATOM 659 O O . GLY A 1 84 ? 0.723 -9.215 -9.226 1.00 92.00 84 GLY A O 1
ATOM 660 N N . VAL A 1 85 ? 2.210 -10.362 -10.440 1.00 93.56 85 VAL A N 1
ATOM 661 C CA . VAL A 1 85 ? 1.882 -11.679 -9.869 1.00 93.56 85 VAL A CA 1
ATOM 662 C C . VAL A 1 85 ? 2.290 -11.754 -8.400 1.00 93.56 85 VAL A C 1
ATOM 664 O O . VAL A 1 85 ? 1.523 -12.280 -7.597 1.00 93.56 85 VAL A O 1
ATOM 667 N N . LEU A 1 86 ? 3.453 -11.212 -8.027 1.00 94.50 86 LEU A N 1
ATOM 668 C CA . LEU A 1 86 ? 3.862 -11.120 -6.626 1.00 94.50 86 LEU A CA 1
ATOM 669 C C . LEU A 1 86 ? 2.850 -10.301 -5.808 1.00 94.50 86 LEU A C 1
ATOM 671 O O . LEU A 1 86 ? 2.369 -10.785 -4.781 1.00 94.50 86 LEU A O 1
ATOM 675 N N . ASP A 1 87 ? 2.465 -9.121 -6.300 1.00 90.81 87 ASP A N 1
ATOM 676 C CA . ASP A 1 87 ? 1.443 -8.273 -5.672 1.00 90.81 87 ASP A CA 1
ATOM 677 C C . ASP A 1 87 ? 0.094 -9.001 -5.549 1.00 90.81 87 ASP A C 1
ATOM 679 O O . ASP A 1 87 ? -0.564 -8.947 -4.506 1.00 90.81 87 ASP A O 1
ATOM 683 N N . LEU A 1 88 ? -0.306 -9.750 -6.582 1.00 91.25 88 LEU A N 1
ATOM 684 C CA . LEU A 1 88 ? -1.520 -10.564 -6.568 1.00 91.25 88 LEU A CA 1
ATOM 685 C C . LEU A 1 88 ? -1.461 -11.648 -5.481 1.00 91.25 88 LEU A C 1
ATOM 687 O O . LEU A 1 88 ? -2.433 -11.833 -4.748 1.00 91.25 88 LEU A O 1
ATOM 691 N N . VAL A 1 89 ? -0.334 -12.355 -5.353 1.00 92.69 89 VAL A N 1
ATOM 692 C CA . VAL A 1 89 ? -0.137 -13.392 -4.327 1.00 92.69 89 VAL A CA 1
ATOM 693 C C . VAL A 1 89 ? -0.234 -12.788 -2.927 1.00 92.69 89 VAL A C 1
ATOM 695 O O . VAL A 1 89 ? -0.971 -13.318 -2.093 1.00 92.69 89 VAL A O 1
ATOM 698 N N . ILE A 1 90 ? 0.432 -11.655 -2.684 1.00 92.00 90 ILE A N 1
ATOM 699 C CA . ILE A 1 90 ? 0.355 -10.918 -1.413 1.00 92.00 90 ILE A CA 1
ATOM 700 C C . ILE A 1 90 ? -1.096 -10.523 -1.120 1.00 92.00 90 ILE A C 1
ATOM 702 O O . ILE A 1 90 ? -1.603 -10.808 -0.035 1.00 92.00 90 ILE A O 1
ATOM 706 N N . SER A 1 91 ? -1.799 -9.948 -2.100 1.00 88.19 91 SER A N 1
ATOM 707 C CA . SER A 1 91 ? -3.200 -9.534 -1.961 1.00 88.19 91 SER A CA 1
ATOM 708 C C . SER A 1 91 ? -4.131 -10.708 -1.628 1.00 88.19 91 SER A C 1
ATOM 710 O O . SER A 1 91 ? -5.001 -10.599 -0.758 1.00 88.19 91 SER A O 1
ATOM 712 N N . VAL A 1 92 ? -3.939 -11.864 -2.272 1.00 88.25 92 VAL A N 1
ATOM 713 C CA . VAL A 1 92 ? -4.736 -13.075 -2.019 1.00 88.25 92 VAL A CA 1
ATOM 714 C C . VAL A 1 92 ? -4.453 -13.657 -0.634 1.00 88.25 92 VAL A C 1
ATOM 716 O O . VAL A 1 92 ? -5.401 -14.018 0.070 1.00 88.25 92 VAL A O 1
ATOM 719 N N . LEU A 1 93 ? -3.184 -13.740 -0.221 1.00 89.19 93 LEU A N 1
ATOM 720 C CA . LEU A 1 93 ? -2.808 -14.214 1.115 1.00 89.19 93 LEU A CA 1
ATOM 721 C C . LEU A 1 93 ? -3.384 -13.310 2.201 1.00 89.19 93 LEU A C 1
ATOM 723 O O . LEU A 1 93 ? -4.051 -13.794 3.116 1.00 89.19 93 LEU A O 1
ATOM 727 N N . PHE A 1 94 ? -3.213 -11.999 2.045 1.00 86.19 94 PHE A N 1
ATOM 728 C CA . PHE A 1 94 ? -3.749 -11.009 2.966 1.00 86.19 94 PHE A CA 1
ATOM 729 C C . PHE A 1 94 ? -5.272 -11.113 3.088 1.00 86.19 94 PHE A C 1
ATOM 731 O O . PHE A 1 94 ? -5.821 -11.187 4.185 1.00 86.19 94 PHE A O 1
ATOM 738 N N . ARG A 1 95 ? -5.974 -11.249 1.958 1.00 83.50 95 ARG A N 1
ATOM 739 C CA . ARG A 1 95 ? -7.422 -11.479 1.935 1.00 83.50 95 ARG A CA 1
ATOM 740 C C . ARG A 1 95 ? -7.835 -12.759 2.654 1.00 83.50 95 ARG A C 1
ATOM 742 O O . ARG A 1 95 ? -8.888 -12.775 3.291 1.00 83.50 95 ARG A O 1
ATOM 749 N N . ARG A 1 96 ? -7.058 -13.840 2.544 1.00 83.94 96 ARG A N 1
ATOM 750 C CA . ARG A 1 96 ? -7.347 -15.077 3.282 1.00 83.94 96 ARG A CA 1
ATOM 751 C C . ARG A 1 96 ? -7.196 -14.877 4.782 1.00 83.94 96 ARG A C 1
ATOM 753 O O . ARG A 1 96 ? -8.096 -15.286 5.505 1.00 83.94 96 ARG A O 1
ATOM 760 N N . ILE A 1 97 ? -6.137 -14.199 5.223 1.00 83.56 97 ILE A N 1
ATOM 761 C CA . ILE A 1 97 ? -5.932 -13.841 6.634 1.00 83.56 97 ILE A CA 1
ATOM 762 C C . ILE A 1 97 ? -7.121 -13.022 7.150 1.00 83.56 97 ILE A C 1
ATOM 764 O O . ILE A 1 97 ? -7.750 -13.413 8.131 1.00 83.56 97 ILE A O 1
ATOM 768 N N . VAL A 1 98 ? -7.496 -11.958 6.431 1.00 78.38 98 VAL A N 1
ATOM 769 C CA . VAL A 1 98 ? -8.666 -11.121 6.743 1.00 78.38 98 VAL A CA 1
ATOM 770 C C . VAL A 1 98 ? -9.929 -11.965 6.863 1.00 78.38 98 VAL A C 1
ATOM 772 O O . VAL A 1 98 ? -10.651 -11.856 7.847 1.00 78.38 98 VAL A O 1
ATOM 775 N N . LYS A 1 99 ? -10.204 -12.831 5.883 1.00 76.88 99 LYS A N 1
ATOM 776 C CA . LYS A 1 99 ? -11.415 -13.656 5.878 1.00 76.88 99 LYS A CA 1
ATOM 777 C C . LYS A 1 99 ? -11.467 -14.603 7.079 1.00 76.88 99 LYS A C 1
ATOM 779 O O . LYS A 1 99 ? -12.533 -14.729 7.672 1.00 76.88 99 LYS A O 1
ATOM 784 N N . THR A 1 100 ? -10.352 -15.244 7.428 1.00 78.44 100 THR A N 1
ATOM 785 C CA . THR A 1 100 ? -10.268 -16.136 8.595 1.00 78.44 100 THR A CA 1
ATOM 786 C C . THR A 1 100 ? -10.517 -15.364 9.887 1.00 78.44 100 THR A C 1
ATOM 788 O O . THR A 1 100 ? -11.387 -15.738 10.662 1.00 78.44 100 THR A O 1
ATOM 791 N N . ILE A 1 101 ? -9.832 -14.233 10.070 1.00 73.62 101 ILE A N 1
ATOM 792 C CA . ILE A 1 101 ? -9.974 -13.370 11.250 1.00 73.62 101 ILE A CA 1
ATOM 793 C C . ILE A 1 101 ? -11.417 -12.894 11.430 1.00 73.62 101 ILE A C 1
ATOM 795 O O . ILE A 1 101 ? -11.974 -12.922 12.526 1.00 73.62 101 ILE A O 1
ATOM 799 N N . ILE A 1 102 ? -12.023 -12.446 10.337 1.00 69.06 102 ILE A N 1
ATOM 800 C CA . ILE A 1 102 ? -13.377 -11.921 10.351 1.00 69.06 102 ILE A CA 1
ATOM 801 C C . ILE A 1 102 ? -14.390 -13.026 10.669 1.00 69.06 102 ILE A C 1
ATOM 803 O O . ILE A 1 102 ? -15.304 -12.790 11.454 1.00 69.06 102 ILE A O 1
ATOM 807 N N . HIS A 1 103 ? -14.228 -14.215 10.084 1.00 68.56 103 HIS A N 1
ATOM 808 C CA . HIS A 1 103 ? -15.119 -15.348 10.331 1.00 68.56 103 HIS A CA 1
ATOM 809 C C . HIS A 1 103 ? -15.024 -15.863 11.775 1.00 68.56 103 HIS A C 1
ATOM 811 O O . HIS A 1 103 ? -16.039 -16.255 12.343 1.00 68.56 103 HIS A O 1
ATOM 817 N N . ASP A 1 104 ? -13.831 -15.807 12.377 1.00 65.56 104 ASP A N 1
ATOM 818 C CA . ASP A 1 104 ? -13.602 -16.221 13.765 1.00 65.56 104 ASP A CA 1
ATOM 819 C C . ASP A 1 104 ? -14.164 -15.209 14.787 1.00 65.56 104 ASP A C 1
ATOM 821 O O . ASP A 1 104 ? -14.553 -15.600 15.888 1.00 65.56 104 ASP A O 1
ATOM 825 N N . LYS A 1 105 ? -14.216 -13.910 14.449 1.00 61.97 105 LYS A N 1
ATOM 826 C CA . LYS A 1 105 ? -14.635 -12.835 15.371 1.00 61.97 105 LYS A CA 1
ATOM 827 C C . LYS A 1 105 ? -16.099 -12.402 15.223 1.00 61.97 105 LYS A C 1
ATOM 829 O O . LYS A 1 105 ? -16.725 -12.053 16.223 1.00 61.97 105 LYS A O 1
ATOM 834 N N . TYR A 1 106 ? -16.640 -12.384 14.005 1.00 57.62 106 TYR A N 1
ATOM 835 C CA . TYR A 1 106 ? -17.968 -11.841 13.718 1.00 57.62 106 TYR A CA 1
ATOM 836 C C . TYR A 1 106 ? -18.875 -12.911 13.106 1.00 57.62 106 TYR A C 1
ATOM 838 O O . TYR A 1 106 ? -18.696 -13.330 11.965 1.00 57.62 106 TYR A O 1
ATOM 846 N N . THR A 1 107 ? -19.894 -13.325 13.858 1.00 53.84 107 THR A N 1
ATOM 847 C CA . THR A 1 107 ? -21.011 -14.141 13.354 1.00 53.84 107 THR A CA 1
ATOM 848 C C . THR A 1 107 ? -22.031 -13.312 12.570 1.00 53.84 107 THR A C 1
ATOM 850 O O . THR A 1 107 ? -22.788 -13.870 11.776 1.00 53.84 107 THR A O 1
ATOM 853 N N . ASP A 1 108 ? -22.042 -11.991 12.775 1.00 54.53 108 ASP A N 1
ATOM 854 C CA . ASP A 1 108 ? -22.971 -11.059 12.138 1.00 54.53 108 ASP A CA 1
ATOM 855 C C . ASP A 1 108 ? -22.382 -10.451 10.851 1.00 54.53 108 ASP A C 1
ATOM 857 O O . ASP A 1 108 ? -21.230 -10.009 10.816 1.00 54.53 108 ASP A O 1
ATOM 861 N N . LYS A 1 109 ? -23.178 -10.439 9.776 1.00 54.25 109 LYS A N 1
ATOM 862 C CA . LYS A 1 109 ? -22.748 -10.050 8.420 1.00 54.25 109 LYS A CA 1
ATOM 863 C C . LYS A 1 109 ? -22.500 -8.547 8.291 1.00 54.25 109 LYS A C 1
ATOM 865 O O . LYS A 1 109 ? -21.668 -8.146 7.476 1.00 54.25 109 LYS A O 1
ATOM 870 N N . ASP A 1 110 ? -23.170 -7.731 9.100 1.00 52.09 110 ASP A N 1
ATOM 871 C CA . ASP A 1 110 ? -23.055 -6.273 9.024 1.00 52.09 110 ASP A CA 1
ATOM 872 C C . ASP A 1 110 ? -21.711 -5.772 9.566 1.00 52.09 110 ASP A C 1
ATOM 874 O O . ASP A 1 110 ? -21.025 -4.997 8.895 1.00 52.09 110 ASP A O 1
ATOM 878 N N . ASP A 1 111 ? -21.270 -6.261 10.729 1.00 55.47 111 ASP A N 1
ATOM 879 C CA . ASP A 1 111 ? -19.950 -5.927 11.293 1.00 55.47 111 ASP A CA 1
ATOM 880 C C . ASP A 1 111 ? -18.812 -6.404 10.375 1.00 55.47 111 ASP A C 1
ATOM 882 O O . ASP A 1 111 ? -17.801 -5.716 10.187 1.00 55.47 111 ASP A O 1
ATOM 886 N N . MET A 1 112 ? -19.040 -7.543 9.717 1.00 56.72 112 MET A N 1
ATOM 887 C CA . MET A 1 112 ? -18.200 -8.100 8.663 1.00 56.72 112 MET A CA 1
ATOM 888 C C . MET A 1 112 ? -17.981 -7.103 7.514 1.00 56.72 112 MET A C 1
ATOM 890 O O . MET A 1 112 ? -16.854 -6.858 7.071 1.00 56.72 112 MET A O 1
ATOM 894 N N . GLN A 1 113 ? -19.076 -6.509 7.040 1.00 53.50 113 GLN A N 1
ATOM 895 C CA . GLN A 1 113 ? -19.098 -5.595 5.905 1.00 53.50 113 GLN A CA 1
ATOM 896 C C . GLN A 1 113 ? -18.551 -4.212 6.274 1.00 53.50 113 GLN A C 1
ATOM 898 O O . GLN A 1 113 ? -17.929 -3.553 5.442 1.00 53.50 113 GLN A O 1
ATOM 903 N N . LYS A 1 114 ? -18.710 -3.793 7.533 1.00 58.47 114 LYS A N 1
ATOM 904 C CA . LYS A 1 114 ? -18.148 -2.552 8.079 1.00 58.47 114 LYS A CA 1
ATOM 905 C C . LYS A 1 114 ? -16.629 -2.607 8.197 1.00 58.47 114 LYS A C 1
ATOM 907 O O . LYS A 1 114 ? -15.983 -1.669 7.743 1.00 58.47 114 LYS A O 1
ATOM 912 N N . LEU A 1 115 ? -16.048 -3.691 8.718 1.00 60.19 115 LEU A N 1
ATOM 913 C CA . LEU A 1 115 ? -14.588 -3.846 8.767 1.00 60.19 115 LEU A CA 1
ATOM 914 C C . LEU A 1 115 ? -13.996 -4.000 7.361 1.00 60.19 115 LEU A C 1
ATOM 916 O O . LEU A 1 115 ? -12.991 -3.370 7.041 1.00 60.19 115 LEU A O 1
ATOM 920 N N . TYR A 1 116 ? -14.659 -4.771 6.492 1.00 59.38 116 TYR A N 1
ATOM 921 C CA . TYR A 1 116 ? -14.264 -4.868 5.089 1.00 59.38 116 TYR A CA 1
ATOM 922 C C . TYR A 1 116 ? -14.317 -3.503 4.404 1.00 59.38 116 TYR A C 1
ATOM 924 O O . TYR A 1 116 ? -13.388 -3.148 3.690 1.00 59.38 116 TYR A O 1
ATOM 932 N N . ASN A 1 117 ? -15.351 -2.701 4.662 1.00 57.56 117 ASN A N 1
ATOM 933 C CA . ASN A 1 117 ? -15.372 -1.322 4.211 1.00 57.56 117 ASN A CA 1
ATOM 934 C C . ASN A 1 117 ? -14.225 -0.548 4.862 1.00 57.56 117 ASN A C 1
ATOM 936 O O . ASN A 1 117 ? -13.418 -0.046 4.128 1.00 57.56 117 ASN A O 1
ATOM 940 N N . VAL A 1 118 ? -13.999 -0.484 6.167 1.00 60.06 118 VAL A N 1
ATOM 941 C CA . VAL A 1 118 ? -12.848 0.280 6.711 1.00 60.06 118 VAL A CA 1
ATOM 942 C C . VAL A 1 118 ? -11.500 -0.080 6.049 1.00 60.06 118 VAL A C 1
ATOM 944 O O . VAL A 1 118 ? -10.715 0.819 5.767 1.00 60.06 118 VAL A O 1
ATOM 947 N N . ILE A 1 119 ? -11.281 -1.354 5.707 1.00 58.78 119 ILE A N 1
ATOM 948 C CA . ILE A 1 119 ? -10.075 -1.832 5.009 1.00 58.78 119 ILE A CA 1
ATOM 949 C C . ILE A 1 119 ? -10.087 -1.511 3.496 1.00 58.78 119 ILE A C 1
ATOM 951 O O . ILE A 1 119 ? -9.035 -1.253 2.924 1.00 58.78 119 ILE A O 1
ATOM 955 N N . TYR A 1 120 ? -11.252 -1.526 2.833 1.00 56.91 120 TYR A N 1
ATOM 956 C CA . TYR A 1 120 ? -11.405 -1.401 1.368 1.00 56.91 120 TYR A CA 1
ATOM 957 C C . TYR A 1 120 ? -12.294 -0.213 0.903 1.00 56.91 120 TYR A C 1
ATOM 959 O O . TYR A 1 120 ? -12.640 -0.118 -0.275 1.00 56.91 120 TYR A O 1
ATOM 967 N N . SER A 1 121 ? -12.697 0.697 1.798 1.00 44.81 121 SER A N 1
ATOM 968 C CA . SER A 1 121 ? -13.890 1.580 1.686 1.00 44.81 121 SER A CA 1
ATOM 969 C C . SER A 1 121 ? -13.746 2.613 0.593 1.00 44.81 121 SER A C 1
ATOM 971 O O . SER A 1 121 ? -14.748 3.082 0.056 1.00 44.81 121 SER A O 1
ATOM 973 N N . THR A 1 122 ? -12.522 2.970 0.207 1.00 51.38 122 THR A N 1
ATOM 974 C CA . THR A 1 122 ? -12.336 4.045 -0.767 1.00 51.38 122 THR A CA 1
ATOM 975 C C . THR A 1 122 ? -11.146 3.862 -1.703 1.00 51.38 122 THR A C 1
ATOM 977 O O . THR A 1 122 ? -10.399 4.806 -1.930 1.00 51.38 122 THR A O 1
ATOM 980 N N . ALA A 1 123 ? -11.023 2.704 -2.361 1.00 53.47 123 ALA A N 1
ATOM 981 C CA . ALA A 1 123 ? -10.337 2.630 -3.655 1.00 53.47 123 ALA A CA 1
ATOM 982 C C . ALA A 1 123 ? -10.577 1.293 -4.374 1.00 53.47 123 ALA A C 1
ATOM 984 O O . ALA A 1 123 ? -10.005 0.270 -4.016 1.00 53.47 123 ALA A O 1
ATOM 985 N N . PHE A 1 124 ? -11.290 1.319 -5.507 1.00 54.84 124 PHE A N 1
ATOM 986 C CA . PHE A 1 124 ? -11.196 0.251 -6.519 1.00 54.84 124 PHE A CA 1
ATOM 987 C C . PHE A 1 124 ? -9.727 -0.075 -6.873 1.00 54.84 124 PHE A C 1
ATOM 989 O O . PHE A 1 124 ? -9.394 -1.219 -7.166 1.00 54.84 124 PHE A O 1
ATOM 996 N N . LEU A 1 125 ? -8.848 0.932 -6.774 1.00 54.84 125 LEU A N 1
ATOM 997 C CA . LEU A 1 125 ? -7.408 0.849 -7.025 1.00 54.84 125 LEU A CA 1
ATOM 998 C C . LEU A 1 125 ? -6.630 -0.012 -6.014 1.00 54.84 125 LEU A C 1
ATOM 1000 O O . LEU A 1 125 ? -5.534 -0.442 -6.351 1.00 54.84 125 LEU A O 1
ATOM 1004 N N . GLU A 1 126 ? -7.170 -0.298 -4.828 1.00 61.59 126 GLU A N 1
ATOM 1005 C CA . GLU A 1 126 ? -6.515 -1.130 -3.793 1.00 61.59 126 GLU A CA 1
ATOM 1006 C C . GLU A 1 126 ? -7.114 -2.544 -3.706 1.00 61.59 126 GLU A C 1
ATOM 1008 O O . GLU A 1 126 ? -6.715 -3.371 -2.888 1.00 61.59 126 GLU A O 1
ATOM 1013 N N . SER A 1 127 ? -8.083 -2.850 -4.568 1.00 70.81 127 SER A N 1
ATOM 1014 C CA . SER A 1 127 ? -8.647 -4.190 -4.688 1.00 70.81 127 SER A CA 1
ATOM 1015 C C . SER A 1 127 ? -7.723 -5.092 -5.503 1.00 70.81 127 SER A C 1
ATOM 1017 O O . SER A 1 127 ? -7.136 -4.656 -6.480 1.00 70.81 127 SER A O 1
ATOM 1019 N N . TRP A 1 128 ? -7.702 -6.393 -5.214 1.00 74.75 128 TRP A N 1
ATOM 1020 C CA . TRP A 1 128 ? -7.033 -7.414 -6.039 1.00 74.75 128 TRP A CA 1
ATOM 1021 C C . TRP A 1 128 ? -7.332 -7.324 -7.553 1.00 74.75 128 TRP A C 1
ATOM 1023 O O . TRP A 1 128 ? -6.512 -7.721 -8.377 1.00 74.75 128 TRP A O 1
ATOM 1033 N N . ILE A 1 129 ? -8.499 -6.783 -7.927 1.00 80.88 129 ILE A N 1
ATOM 1034 C CA . ILE A 1 129 ? -8.899 -6.553 -9.324 1.00 80.88 129 ILE A CA 1
ATOM 1035 C C . ILE A 1 129 ? -7.978 -5.531 -10.001 1.00 80.88 129 ILE A C 1
ATOM 1037 O O . ILE A 1 129 ? -7.650 -5.697 -11.174 1.00 80.88 129 ILE A O 1
ATOM 1041 N N . SER A 1 130 ? -7.531 -4.495 -9.284 1.00 81.81 130 SER A N 1
ATOM 1042 C CA . SER A 1 130 ? -6.602 -3.509 -9.839 1.00 81.81 130 SER A CA 1
ATOM 1043 C C . SER A 1 130 ? -5.260 -4.155 -10.179 1.00 81.81 130 SER A C 1
ATOM 1045 O O . SER A 1 130 ? -4.728 -3.880 -11.251 1.00 81.81 130 SER A O 1
ATOM 1047 N N . TYR A 1 131 ? -4.768 -5.086 -9.351 1.00 86.25 131 TYR A N 1
ATOM 1048 C CA . TYR A 1 131 ? -3.560 -5.859 -9.651 1.00 86.25 131 TYR A CA 1
ATOM 1049 C C . TYR A 1 131 ? -3.729 -6.722 -10.903 1.00 86.25 131 TYR A C 1
ATOM 1051 O O . TYR A 1 131 ? -2.835 -6.742 -11.744 1.00 86.25 131 TYR A O 1
ATOM 1059 N N . LEU A 1 132 ? -4.887 -7.363 -11.102 1.00 88.31 132 LEU A N 1
ATOM 1060 C CA . LEU A 1 132 ? -5.160 -8.087 -12.351 1.00 88.31 132 LEU A CA 1
ATOM 1061 C C . LEU A 1 132 ? -5.157 -7.168 -13.575 1.00 88.31 132 LEU A C 1
ATOM 1063 O O . LEU A 1 132 ? -4.560 -7.507 -14.596 1.00 88.31 132 LEU A O 1
ATOM 1067 N N . ILE A 1 133 ? -5.789 -5.998 -13.475 1.00 89.50 133 ILE A N 1
ATOM 1068 C CA . ILE A 1 133 ? -5.800 -5.010 -14.560 1.00 89.50 133 ILE A CA 1
ATOM 1069 C C . ILE A 1 133 ? -4.373 -4.537 -14.857 1.00 89.50 133 ILE A C 1
ATOM 1071 O O . ILE A 1 133 ? -3.986 -4.468 -16.021 1.00 89.50 133 ILE A O 1
ATOM 1075 N N . LEU A 1 134 ? -3.571 -4.267 -13.825 1.00 89.56 134 LEU A N 1
ATOM 1076 C CA . LEU A 1 134 ? -2.170 -3.874 -13.967 1.00 89.56 134 LEU A CA 1
ATOM 1077 C C . LEU A 1 134 ? -1.326 -4.973 -14.618 1.00 89.56 134 LEU A C 1
ATOM 1079 O O . LEU A 1 134 ? -0.508 -4.659 -15.470 1.00 89.56 134 LEU A O 1
ATOM 1083 N N . ILE A 1 135 ? -1.553 -6.250 -14.302 1.00 91.75 135 ILE A N 1
ATOM 1084 C CA . ILE A 1 135 ? -0.876 -7.370 -14.978 1.00 91.75 135 ILE A CA 1
ATOM 1085 C C . ILE A 1 135 ? -1.212 -7.381 -16.474 1.00 91.75 135 ILE A C 1
ATOM 1087 O O . ILE A 1 135 ? -0.311 -7.485 -17.305 1.00 91.75 135 ILE A O 1
ATOM 1091 N N . VAL A 1 136 ? -2.495 -7.245 -16.830 1.00 93.00 136 VAL A N 1
ATOM 1092 C CA . VAL A 1 136 ? -2.932 -7.233 -18.237 1.00 93.00 136 VAL A CA 1
ATOM 1093 C C . VAL A 1 136 ? -2.333 -6.036 -18.976 1.00 93.00 136 VAL A C 1
ATOM 1095 O O . VAL A 1 136 ? -1.756 -6.201 -20.049 1.00 93.00 136 VAL A O 1
ATOM 1098 N N . ILE A 1 137 ? -2.401 -4.838 -18.390 1.00 91.25 137 ILE A N 1
ATOM 1099 C CA . ILE A 1 137 ? -1.780 -3.633 -18.954 1.00 91.25 137 ILE A CA 1
ATOM 1100 C C . ILE A 1 137 ? -0.264 -3.810 -19.056 1.00 91.25 137 ILE A C 1
ATOM 1102 O O . ILE A 1 137 ? 0.316 -3.438 -20.067 1.00 91.25 137 ILE A O 1
ATOM 1106 N N . GLY A 1 138 ? 0.380 -4.395 -18.050 1.00 90.06 138 GLY A N 1
ATOM 1107 C CA . GLY A 1 138 ? 1.818 -4.632 -18.000 1.00 90.06 138 GLY A CA 1
ATOM 1108 C C . GLY A 1 138 ? 2.319 -5.611 -19.050 1.00 90.06 138 GLY A C 1
ATOM 1109 O O . GLY A 1 138 ? 3.439 -5.459 -19.529 1.00 90.06 138 GLY A O 1
ATOM 1110 N N . TYR A 1 139 ? 1.478 -6.554 -19.471 1.00 91.88 139 TYR A N 1
ATOM 1111 C CA . TYR A 1 139 ? 1.800 -7.458 -20.566 1.00 91.88 139 TYR A CA 1
ATOM 1112 C C . TYR A 1 139 ? 1.927 -6.715 -21.909 1.00 91.88 139 TYR A C 1
ATOM 1114 O O . TYR A 1 139 ? 2.908 -6.918 -22.627 1.00 91.88 139 TYR A O 1
ATOM 1122 N N . PHE A 1 140 ? 0.982 -5.818 -22.223 1.00 93.31 140 PHE A N 1
ATOM 1123 C CA . PHE A 1 140 ? 0.949 -5.072 -23.493 1.00 93.31 140 PHE A CA 1
ATOM 1124 C C . PHE A 1 140 ? 1.759 -3.764 -23.468 1.00 93.31 140 PHE A C 1
ATOM 1126 O O . PHE A 1 140 ? 2.393 -3.401 -24.456 1.00 93.31 140 PHE A O 1
ATOM 1133 N N . PHE A 1 141 ? 1.757 -3.057 -22.337 1.00 93.12 141 PHE A N 1
ATOM 1134 C CA . PHE A 1 141 ? 2.362 -1.738 -22.137 1.00 93.12 141 PHE A CA 1
ATOM 1135 C C . PHE A 1 141 ? 3.191 -1.690 -20.833 1.00 93.12 141 PHE A C 1
ATOM 1137 O O . PHE A 1 141 ? 2.821 -0.990 -19.882 1.00 93.12 141 PHE A O 1
ATOM 1144 N N . PRO A 1 142 ? 4.356 -2.370 -20.777 1.00 89.50 142 PRO A N 1
ATOM 1145 C CA . PRO A 1 142 ? 5.153 -2.521 -19.552 1.00 89.50 142 PRO A CA 1
ATOM 1146 C C . PRO A 1 142 ? 5.543 -1.186 -18.907 1.00 89.50 142 PRO A C 1
ATOM 1148 O O . PRO A 1 142 ? 5.400 -0.995 -17.702 1.00 89.50 142 PRO A O 1
ATOM 1151 N N . LYS A 1 143 ? 5.974 -0.217 -19.727 1.00 88.31 143 LYS A N 1
ATOM 1152 C CA . LYS A 1 143 ? 6.381 1.119 -19.262 1.00 88.31 143 LYS A CA 1
ATOM 1153 C C . LYS A 1 143 ? 5.229 1.891 -18.621 1.00 88.31 143 LYS A C 1
ATOM 1155 O O . LYS A 1 143 ? 5.433 2.581 -17.629 1.00 88.31 143 LYS A O 1
ATOM 1160 N N . PHE A 1 144 ? 4.024 1.771 -19.180 1.00 89.56 144 PHE A N 1
ATOM 1161 C CA . PHE A 1 144 ? 2.845 2.439 -18.635 1.00 89.56 144 PHE A CA 1
ATOM 1162 C C . PHE A 1 144 ? 2.418 1.795 -17.313 1.00 89.56 144 PHE A C 1
ATOM 1164 O O . PHE A 1 144 ? 2.167 2.492 -16.333 1.00 89.56 144 PHE A O 1
ATOM 1171 N N . SER A 1 145 ? 2.425 0.462 -17.254 1.00 88.69 145 SER A N 1
ATOM 1172 C CA . SER A 1 145 ? 2.120 -0.269 -16.025 1.00 88.69 145 SER A CA 1
ATOM 1173 C C . SER A 1 145 ? 3.109 0.027 -14.901 1.00 88.69 145 SER A C 1
ATOM 1175 O O . SER A 1 145 ? 2.682 0.176 -13.761 1.00 88.69 145 SER A O 1
ATOM 1177 N N . LEU A 1 146 ? 4.406 0.164 -15.199 1.00 88.81 146 LEU A N 1
ATOM 1178 C CA . LEU A 1 146 ? 5.414 0.558 -14.210 1.00 88.81 146 LEU A CA 1
ATOM 1179 C C . LEU A 1 146 ? 5.052 1.890 -13.546 1.00 88.81 146 LEU A C 1
ATOM 1181 O O . LEU A 1 146 ? 5.103 2.001 -12.324 1.00 88.81 146 LEU A O 1
ATOM 1185 N N . ILE A 1 147 ? 4.649 2.892 -14.333 1.00 90.50 147 ILE A N 1
ATOM 1186 C CA . ILE A 1 147 ? 4.253 4.202 -13.797 1.00 90.50 147 ILE A CA 1
ATOM 1187 C C . ILE A 1 147 ? 3.067 4.046 -12.837 1.00 90.50 147 ILE A C 1
ATOM 1189 O O . ILE A 1 147 ? 3.063 4.638 -11.759 1.00 90.50 147 ILE A O 1
ATOM 1193 N N . LEU A 1 148 ? 2.084 3.212 -13.183 1.00 90.12 148 LEU A N 1
ATOM 1194 C CA . LEU A 1 148 ? 0.937 2.949 -12.314 1.00 90.12 148 LEU A CA 1
ATOM 1195 C C . LEU A 1 148 ? 1.328 2.200 -11.031 1.00 90.12 148 LEU A C 1
ATOM 1197 O O . LEU A 1 148 ? 0.873 2.584 -9.954 1.00 90.12 148 LEU A O 1
ATOM 1201 N N . PHE A 1 149 ? 2.209 1.200 -11.128 1.00 87.50 149 PHE A N 1
ATO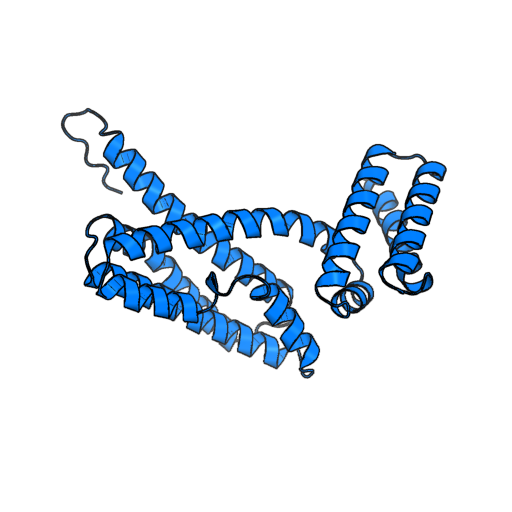M 1202 C CA . PHE A 1 149 ? 2.756 0.478 -9.974 1.00 87.50 149 PHE A CA 1
ATOM 1203 C C . PHE A 1 149 ? 3.553 1.379 -9.024 1.00 87.50 149 PHE A C 1
ATOM 1205 O O . PHE A 1 149 ? 3.686 1.053 -7.852 1.00 87.50 149 PHE A O 1
ATOM 1212 N N . ILE A 1 150 ? 4.045 2.528 -9.491 1.00 88.50 150 ILE A N 1
ATOM 1213 C CA . ILE A 1 150 ? 4.687 3.543 -8.648 1.00 88.50 150 ILE A CA 1
ATOM 1214 C C . ILE A 1 150 ? 3.650 4.504 -8.055 1.00 88.50 150 ILE A C 1
ATOM 1216 O O . ILE A 1 150 ? 3.634 4.746 -6.848 1.00 88.50 150 ILE A O 1
ATOM 1220 N N . ILE A 1 151 ? 2.774 5.068 -8.891 1.00 89.31 151 ILE A N 1
ATOM 1221 C CA . ILE A 1 151 ? 1.835 6.118 -8.473 1.00 89.31 151 ILE A CA 1
ATOM 1222 C C . ILE A 1 151 ? 0.806 5.587 -7.470 1.00 89.31 151 ILE A C 1
ATOM 1224 O O . ILE A 1 151 ? 0.473 6.291 -6.515 1.00 89.31 151 ILE A O 1
ATOM 1228 N N . ILE A 1 152 ? 0.294 4.368 -7.669 1.00 87.50 152 ILE A N 1
ATOM 1229 C CA . ILE A 1 152 ? -0.772 3.810 -6.828 1.00 87.50 152 ILE A CA 1
ATOM 1230 C C . ILE A 1 152 ? -0.305 3.633 -5.370 1.00 87.50 152 ILE A C 1
ATOM 1232 O O . ILE A 1 152 ? -0.951 4.222 -4.498 1.00 87.50 152 ILE A O 1
ATOM 1236 N N . PRO A 1 153 ? 0.811 2.937 -5.064 1.00 84.88 153 PRO A N 1
ATOM 1237 C CA . PRO A 1 153 ? 1.281 2.787 -3.686 1.00 84.88 153 PRO A CA 1
ATOM 1238 C C . PRO A 1 153 ? 1.647 4.114 -3.024 1.00 84.88 153 PRO A C 1
ATOM 1240 O O . PRO A 1 153 ? 1.336 4.312 -1.854 1.00 84.88 153 PRO A O 1
ATOM 1243 N N . VAL A 1 154 ? 2.257 5.050 -3.758 1.00 87.38 154 VAL A N 1
ATOM 1244 C CA . VAL A 1 154 ? 2.624 6.367 -3.208 1.00 87.38 154 VAL A CA 1
ATOM 1245 C C . VAL A 1 154 ? 1.375 7.174 -2.848 1.00 87.38 154 VAL A C 1
ATOM 1247 O O . VAL A 1 154 ? 1.277 7.720 -1.750 1.00 87.38 154 VAL A O 1
ATOM 1250 N N . ARG A 1 155 ? 0.379 7.218 -3.740 1.00 86.56 155 ARG A N 1
ATOM 1251 C CA . ARG A 1 155 ? -0.901 7.888 -3.472 1.00 86.56 155 ARG A CA 1
ATOM 1252 C C . ARG A 1 155 ? -1.637 7.243 -2.296 1.00 86.56 155 ARG A C 1
ATOM 1254 O O . ARG A 1 155 ? -2.218 7.962 -1.487 1.00 86.56 155 ARG A O 1
ATOM 1261 N N . SER A 1 156 ? -1.643 5.913 -2.241 1.00 82.50 156 SER A N 1
ATOM 1262 C CA . SER A 1 156 ? -2.244 5.136 -1.155 1.00 82.50 156 SER A CA 1
ATOM 1263 C C . SER A 1 156 ? -1.564 5.448 0.182 1.00 82.50 156 SER A C 1
ATOM 1265 O O . SER A 1 156 ? -2.239 5.784 1.148 1.00 82.50 156 SER A O 1
ATOM 1267 N N . PHE A 1 157 ? -0.231 5.513 0.198 1.00 84.12 157 PHE A N 1
ATOM 1268 C CA . PHE A 1 157 ? 0.551 5.850 1.388 1.00 84.12 157 PHE A CA 1
ATOM 1269 C C . PHE A 1 157 ? 0.229 7.240 1.929 1.00 84.12 157 PHE A C 1
ATOM 1271 O O . PHE A 1 157 ? -0.009 7.390 3.124 1.00 84.12 157 PHE A O 1
ATOM 1278 N N . ILE A 1 158 ? 0.147 8.248 1.057 1.00 84.88 158 ILE A N 1
ATOM 1279 C CA . ILE A 1 158 ? -0.210 9.615 1.466 1.00 84.88 158 ILE A CA 1
ATOM 1280 C C . ILE A 1 158 ? -1.618 9.656 2.082 1.00 84.88 158 ILE A C 1
ATOM 1282 O O . ILE A 1 158 ? -1.825 10.342 3.079 1.00 84.88 158 ILE A O 1
ATOM 1286 N N . ARG A 1 159 ? -2.575 8.906 1.519 1.00 78.25 159 ARG A N 1
ATOM 1287 C CA . ARG A 1 159 ? -3.941 8.806 2.056 1.00 78.25 159 ARG A CA 1
ATOM 1288 C C . ARG A 1 159 ? -3.971 8.100 3.413 1.00 78.25 159 ARG A C 1
ATOM 1290 O O . ARG A 1 159 ? -4.558 8.620 4.352 1.00 78.25 159 ARG A O 1
ATOM 1297 N N . HIS A 1 160 ? -3.320 6.948 3.542 1.00 74.00 160 HIS A N 1
ATOM 1298 C CA . HIS A 1 160 ? -3.288 6.213 4.808 1.00 74.00 160 HIS A CA 1
ATOM 1299 C C . HIS A 1 160 ? -2.549 6.989 5.906 1.00 74.00 160 HIS A C 1
ATOM 1301 O O . HIS A 1 160 ? -2.953 6.958 7.065 1.00 74.00 160 HIS A O 1
ATOM 1307 N N . ALA A 1 161 ? -1.501 7.738 5.553 1.00 71.38 161 ALA A N 1
ATOM 1308 C CA . ALA A 1 161 ? -0.830 8.646 6.475 1.00 71.38 161 ALA A CA 1
ATOM 1309 C C . ALA A 1 161 ? -1.767 9.749 7.001 1.00 71.38 161 ALA A C 1
ATOM 1311 O O . ALA A 1 161 ? -1.707 10.044 8.192 1.00 71.38 161 ALA A O 1
ATOM 1312 N N . SER A 1 162 ? -2.655 10.312 6.168 1.00 62.91 162 SER A N 1
ATOM 1313 C CA . SER A 1 162 ? -3.661 11.280 6.636 1.00 62.91 162 SER A CA 1
ATOM 1314 C C . SER A 1 162 ? -4.787 10.642 7.457 1.00 62.91 162 SER A C 1
ATOM 1316 O O . SER A 1 162 ? -5.255 11.249 8.415 1.00 62.91 162 SER A O 1
ATOM 1318 N N . ASP A 1 163 ? -5.197 9.412 7.135 1.00 61.50 163 ASP A N 1
ATOM 1319 C CA . ASP A 1 163 ? -6.285 8.718 7.845 1.00 61.50 163 ASP A CA 1
ATOM 1320 C C . ASP A 1 163 ? -5.866 8.259 9.266 1.00 61.50 163 ASP A C 1
ATOM 1322 O O . ASP A 1 163 ? -6.710 8.062 10.142 1.00 61.50 163 ASP A O 1
ATOM 1326 N N . ASN A 1 164 ? -4.561 8.133 9.542 1.00 53.72 164 ASN A N 1
ATOM 1327 C CA . ASN A 1 164 ? -4.023 7.772 10.863 1.00 53.72 164 ASN A CA 1
ATOM 1328 C C . ASN A 1 164 ? -4.237 8.837 11.951 1.00 53.72 164 ASN A C 1
ATOM 1330 O O . ASN A 1 164 ? -4.415 8.481 13.119 1.00 53.72 164 ASN A O 1
ATOM 1334 N N . GLU A 1 165 ? -4.277 10.124 11.594 1.00 48.47 165 GLU A N 1
ATOM 1335 C CA . GLU A 1 165 ? -4.675 11.182 12.537 1.00 48.47 165 GLU A CA 1
ATOM 1336 C C . GLU A 1 165 ? -6.153 11.027 12.951 1.00 48.47 165 GLU A C 1
ATOM 1338 O O . GLU A 1 165 ? -6.532 11.350 14.076 1.00 48.47 165 GLU A O 1
ATOM 1343 N N . GLU A 1 166 ? -6.975 10.434 12.081 1.00 42.34 166 GLU A N 1
ATOM 1344 C CA . GLU A 1 166 ? -8.416 10.246 12.270 1.00 42.34 166 GLU A CA 1
ATOM 1345 C C . GLU A 1 166 ? -8.748 9.058 13.202 1.00 42.34 166 GLU A C 1
ATOM 1347 O O . GLU A 1 166 ? -9.731 9.100 13.945 1.00 42.34 166 GLU A O 1
ATOM 1352 N N . PHE A 1 167 ? -7.909 8.010 13.234 1.00 36.16 167 PHE A N 1
ATOM 1353 C CA . PHE A 1 167 ? -8.082 6.845 14.121 1.00 36.16 167 PHE A CA 1
ATOM 1354 C C . PHE A 1 167 ? -7.614 7.077 15.560 1.00 36.16 167 PHE A C 1
ATOM 1356 O O . PHE A 1 167 ? -8.203 6.495 16.467 1.00 36.16 167 PHE A O 1
ATOM 1363 N N . SER A 1 168 ? -6.620 7.941 15.799 1.00 43.56 168 SER A N 1
ATOM 1364 C CA . SER A 1 168 ? -6.333 8.452 17.153 1.00 43.56 168 SER A CA 1
ATOM 1365 C C . SER A 1 168 ? -7.579 9.116 17.741 1.00 43.56 168 SER A C 1
ATOM 1367 O O . SER A 1 168 ? -7.910 8.940 18.910 1.00 43.56 168 SER A O 1
ATOM 1369 N N . ASP A 1 169 ? -8.307 9.838 16.894 1.00 41.91 169 ASP A N 1
ATOM 1370 C CA . ASP A 1 169 ? -9.461 10.626 17.283 1.00 41.91 169 ASP A CA 1
ATOM 1371 C C . ASP A 1 169 ? -10.711 9.773 17.601 1.00 41.91 169 ASP A C 1
ATOM 1373 O O . ASP A 1 169 ? -11.543 10.181 18.417 1.00 41.91 169 ASP A O 1
ATOM 1377 N N . VAL A 1 170 ? -10.824 8.581 17.006 1.00 44.75 170 VAL A N 1
ATOM 1378 C CA . VAL A 1 170 ? -11.895 7.580 17.228 1.00 44.75 170 VAL A CA 1
ATOM 1379 C C . VAL A 1 170 ? -11.430 6.446 18.173 1.00 44.75 170 VAL A C 1
ATOM 1381 O O . VAL A 1 170 ? -12.225 5.664 18.697 1.00 44.75 170 VAL A O 1
ATOM 1384 N N . GLY A 1 171 ? -10.125 6.338 18.419 1.00 43.06 171 GLY A N 1
ATOM 1385 C CA . GLY A 1 171 ? -9.504 5.368 19.323 1.00 43.06 171 GLY A CA 1
ATOM 1386 C C . GLY A 1 171 ? -9.810 5.636 20.795 1.00 43.06 171 GLY A C 1
ATOM 1387 O O . GLY A 1 171 ? -9.895 4.686 21.570 1.00 43.06 171 GLY A O 1
ATOM 1388 N N . ASP A 1 172 ? -10.073 6.897 21.140 1.00 46.59 172 ASP A N 1
ATOM 1389 C CA . ASP A 1 172 ? -10.508 7.336 22.473 1.00 46.59 172 ASP A CA 1
ATOM 1390 C C . ASP A 1 172 ? -11.960 6.941 22.814 1.00 46.59 172 ASP A C 1
ATOM 1392 O O . ASP A 1 172 ? -12.413 7.159 23.937 1.00 46.59 172 ASP A O 1
ATOM 1396 N N . LEU A 1 173 ? -12.707 6.358 21.869 1.00 48.53 173 LEU A N 1
ATOM 1397 C CA . LEU A 1 173 ? -14.117 6.017 22.064 1.00 48.53 173 LEU A CA 1
ATOM 1398 C C . LEU A 1 173 ? -14.288 4.715 22.833 1.00 48.53 173 LEU A C 1
ATOM 1400 O O . LEU A 1 173 ? -13.693 3.684 22.499 1.00 48.53 173 LEU A O 1
ATOM 1404 N N . GLY A 1 174 ? -15.183 4.722 23.822 1.00 50.88 174 GLY A N 1
ATOM 1405 C CA . GLY A 1 174 ? -15.583 3.503 24.514 1.00 50.88 174 GLY A CA 1
ATOM 1406 C C . GLY A 1 174 ? -16.139 2.451 23.539 1.00 50.88 174 GLY A C 1
ATOM 1407 O O . GLY A 1 174 ? -16.737 2.772 22.511 1.00 50.88 174 GLY A O 1
ATOM 1408 N N . ARG A 1 175 ? -16.012 1.154 23.872 1.00 45.31 175 ARG A N 1
ATOM 1409 C CA . ARG A 1 175 ? -16.446 0.023 23.010 1.00 45.31 175 ARG A CA 1
ATOM 1410 C C . ARG A 1 175 ? -17.888 0.125 22.470 1.00 45.31 175 ARG A C 1
ATOM 1412 O O . ARG A 1 175 ? -18.177 -0.460 21.433 1.00 45.31 175 ARG A O 1
ATOM 1419 N N . ARG A 1 176 ? -18.794 0.840 23.152 1.00 44.75 176 ARG A N 1
ATOM 1420 C CA . ARG A 1 176 ? -20.190 1.054 22.711 1.00 44.75 176 ARG A CA 1
ATOM 1421 C C . ARG A 1 176 ? -20.351 2.240 21.755 1.00 44.75 176 ARG A C 1
ATOM 1423 O O . ARG A 1 176 ? -21.179 2.182 20.858 1.00 44.75 176 ARG A O 1
ATOM 1430 N N . GLU A 1 177 ? -19.545 3.280 21.909 1.00 51.81 177 GLU A N 1
ATOM 1431 C CA . GLU A 1 177 ? -19.576 4.481 21.065 1.00 51.81 177 GLU A CA 1
ATOM 1432 C C . GLU A 1 177 ? -18.935 4.208 19.708 1.00 51.81 177 GLU A C 1
ATOM 1434 O O . GLU A 1 177 ? -19.439 4.654 18.681 1.00 51.81 177 GLU A O 1
ATOM 1439 N N . ARG A 1 178 ? -17.895 3.362 19.695 1.00 51.41 178 ARG A N 1
ATOM 1440 C CA . ARG A 1 178 ? -17.349 2.795 18.462 1.00 51.41 178 ARG A CA 1
ATOM 1441 C C . ARG A 1 178 ? -18.437 2.059 17.666 1.00 51.41 178 ARG A C 1
ATOM 1443 O O . ARG A 1 178 ? -18.510 2.245 16.459 1.00 51.41 178 ARG A O 1
ATOM 1450 N N . LYS A 1 179 ? -19.322 1.293 18.322 1.00 52.47 179 LYS A N 1
ATOM 1451 C CA . LYS A 1 179 ? -20.462 0.626 17.658 1.00 52.47 179 LYS A CA 1
ATOM 1452 C C . LYS A 1 179 ? -21.476 1.623 17.088 1.00 52.47 179 LYS A C 1
ATOM 1454 O O . LYS A 1 179 ? -21.811 1.510 15.915 1.00 52.47 179 LYS A O 1
ATOM 1459 N N . ALA A 1 180 ? -21.873 2.634 17.863 1.00 55.69 180 ALA A N 1
ATOM 1460 C CA . ALA A 1 180 ? -22.801 3.672 17.402 1.00 55.69 180 ALA A CA 1
ATOM 1461 C C . ALA A 1 180 ? -22.243 4.475 16.209 1.00 55.69 180 ALA A C 1
ATOM 1463 O O . ALA A 1 180 ? -22.957 4.756 15.252 1.00 55.69 180 ALA A O 1
ATOM 1464 N N . PHE A 1 181 ? -20.944 4.793 16.216 1.00 57.47 181 PHE A N 1
ATOM 1465 C CA . PHE A 1 181 ? -20.277 5.437 15.080 1.00 57.47 181 PHE A CA 1
ATOM 1466 C C . PHE A 1 181 ? -20.227 4.529 13.843 1.00 57.47 181 PHE A C 1
ATOM 1468 O O . PHE A 1 181 ? -20.434 4.975 12.715 1.00 57.47 181 PHE A O 1
ATOM 1475 N N . ILE A 1 182 ? -19.970 3.241 14.056 1.00 54.41 182 ILE A N 1
ATOM 1476 C CA . ILE A 1 182 ? -19.926 2.232 13.000 1.00 54.41 182 ILE A CA 1
ATOM 1477 C C . ILE A 1 182 ? -21.318 1.998 12.379 1.00 54.41 182 ILE A C 1
ATOM 1479 O O . ILE A 1 182 ? -21.399 1.655 11.203 1.00 54.41 182 ILE A O 1
ATOM 1483 N N . GLU A 1 183 ? -22.410 2.196 13.119 1.00 60.47 183 GLU A N 1
ATOM 1484 C CA . GLU A 1 183 ? -23.796 2.117 12.619 1.00 60.47 183 GLU A CA 1
ATOM 1485 C C . GLU A 1 183 ? -24.200 3.279 11.696 1.00 60.47 183 GLU A C 1
ATOM 1487 O O . GLU A 1 183 ? -25.184 3.165 10.966 1.00 60.47 183 GLU A O 1
ATOM 1492 N N . LEU A 1 184 ? -23.420 4.362 11.652 1.00 62.94 184 LEU A N 1
ATOM 1493 C CA . LEU A 1 184 ? -23.676 5.494 10.763 1.00 62.94 184 LEU A CA 1
ATOM 1494 C C . LEU A 1 184 ? -23.342 5.176 9.301 1.00 62.94 184 LEU A C 1
ATOM 1496 O O . LEU A 1 184 ? -22.365 4.492 8.991 1.00 62.94 184 LEU A O 1
ATOM 1500 N N . THR A 1 185 ? -24.106 5.765 8.378 1.00 66.44 185 THR A N 1
ATOM 1501 C CA . THR A 1 185 ? -23.810 5.693 6.937 1.00 66.44 185 THR A CA 1
ATOM 1502 C C . THR A 1 185 ? -22.488 6.400 6.583 1.00 66.44 185 THR A C 1
ATOM 1504 O O . THR A 1 185 ? -22.064 7.312 7.298 1.00 66.44 185 THR A O 1
ATOM 1507 N N . PRO A 1 186 ? -21.823 6.068 5.453 1.00 61.59 186 PRO A N 1
ATOM 1508 C CA . PRO A 1 186 ? -20.537 6.676 5.081 1.00 61.59 186 PRO A CA 1
ATOM 1509 C C . PRO A 1 186 ? -20.558 8.212 4.976 1.00 61.59 186 PRO A C 1
ATOM 1511 O O . PRO A 1 186 ? -19.546 8.867 5.224 1.00 61.59 186 PRO A O 1
ATOM 1514 N N . SER A 1 187 ? -21.699 8.812 4.618 1.00 64.12 187 SER A N 1
ATOM 1515 C CA . SER A 1 187 ? -21.883 10.271 4.591 1.00 64.12 187 SER A CA 1
ATOM 1516 C C . SER A 1 187 ? -21.993 10.863 6.000 1.00 64.12 187 SER A C 1
ATOM 1518 O O . SER A 1 187 ? -21.357 11.874 6.293 1.00 64.12 187 SER A O 1
ATOM 1520 N N . GLN A 1 188 ? -22.738 10.206 6.888 1.00 63.34 188 GLN A N 1
ATOM 1521 C CA . GLN A 1 188 ? -22.891 10.591 8.290 1.00 63.34 188 GLN A CA 1
ATOM 1522 C C . GLN A 1 188 ? -21.581 10.450 9.068 1.00 63.34 188 GLN A C 1
ATOM 1524 O O . GLN A 1 188 ? -21.226 11.350 9.825 1.00 63.34 188 GLN A O 1
ATOM 1529 N N . GLN A 1 189 ? -20.808 9.391 8.812 1.00 62.44 189 GLN A N 1
ATOM 1530 C CA . GLN A 1 189 ? -19.474 9.223 9.386 1.00 62.44 189 GLN A CA 1
ATOM 1531 C C . GLN A 1 189 ? -18.559 10.399 9.025 1.00 62.44 189 GLN A C 1
ATOM 1533 O O . GLN A 1 189 ? -17.888 10.931 9.901 1.00 62.44 189 GLN A O 1
ATOM 1538 N N . ARG A 1 190 ? -18.562 10.870 7.769 1.00 66.88 190 ARG A N 1
ATOM 1539 C CA . ARG A 1 190 ? -17.756 12.039 7.359 1.00 66.88 190 ARG A CA 1
ATOM 1540 C C . ARG A 1 190 ? -18.175 13.321 8.076 1.00 66.88 190 ARG A C 1
ATOM 1542 O O . ARG A 1 190 ? -17.317 14.095 8.494 1.00 66.88 190 ARG A O 1
ATOM 1549 N N . THR A 1 191 ? -19.479 13.557 8.217 1.00 70.50 191 THR A N 1
ATOM 1550 C CA . THR A 1 191 ? -20.000 14.733 8.932 1.00 70.50 191 THR A CA 1
ATOM 1551 C C . THR A 1 191 ? -19.640 14.676 10.412 1.00 70.50 191 THR A C 1
ATOM 1553 O O . THR A 1 191 ? -19.157 15.664 10.958 1.00 70.50 191 THR A O 1
ATOM 1556 N N . PHE A 1 192 ? -19.791 13.508 11.036 1.00 71.75 192 PHE A N 1
ATOM 1557 C CA . PHE A 1 192 ? -19.390 13.273 12.417 1.00 71.75 192 PHE A CA 1
ATOM 1558 C C . PHE A 1 192 ? -17.895 13.553 12.627 1.00 71.75 192 PHE A C 1
ATOM 1560 O O . PHE A 1 192 ? -17.532 14.301 13.532 1.00 71.75 192 PHE A O 1
ATOM 1567 N N . ARG A 1 193 ? -17.031 13.022 11.749 1.00 68.50 193 ARG A N 1
ATOM 1568 C CA . ARG A 1 193 ? -15.572 13.213 11.817 1.00 68.50 193 ARG A CA 1
ATOM 1569 C C . ARG A 1 193 ? -15.176 14.689 11.754 1.00 68.50 193 ARG A C 1
ATOM 1571 O O . ARG A 1 193 ? -14.377 15.137 12.570 1.00 68.50 193 ARG A O 1
ATOM 1578 N N . ARG A 1 194 ? -15.797 15.471 10.860 1.00 75.94 194 ARG A N 1
ATOM 1579 C CA . ARG A 1 194 ? -15.572 16.928 10.784 1.00 75.94 194 ARG A CA 1
ATOM 1580 C C . ARG A 1 194 ? -15.943 17.641 12.084 1.00 75.94 194 ARG A C 1
ATOM 1582 O O . ARG A 1 194 ? -15.150 18.423 12.595 1.00 75.94 194 ARG A O 1
ATOM 1589 N N . LEU A 1 195 ? -17.120 17.341 12.633 1.00 75.19 195 LEU A N 1
ATOM 1590 C CA . LEU A 1 195 ? -17.599 17.967 13.868 1.00 75.19 195 LEU A CA 1
ATOM 1591 C C . LEU A 1 195 ? -16.717 17.613 15.073 1.00 75.19 195 LEU A C 1
ATOM 1593 O O . LEU A 1 195 ? -16.425 18.479 15.896 1.00 75.19 195 LEU A O 1
ATOM 1597 N N . ALA A 1 196 ? -16.272 16.356 15.166 1.00 71.50 196 ALA A N 1
ATOM 1598 C CA . ALA A 1 196 ? -15.409 15.889 16.249 1.00 71.50 196 ALA A CA 1
ATOM 1599 C C . ALA A 1 196 ? -14.026 16.555 16.192 1.00 71.50 196 ALA A C 1
ATOM 1601 O O . ALA A 1 196 ? -13.518 17.027 17.213 1.00 71.50 196 ALA A O 1
ATOM 1602 N N . HIS A 1 197 ? -13.457 16.668 14.990 1.00 69.88 197 HIS A N 1
ATOM 1603 C CA . HIS A 1 197 ? -12.195 17.364 14.761 1.00 69.88 197 HIS A CA 1
ATOM 1604 C C . HIS A 1 197 ? -12.287 18.854 15.142 1.00 69.88 197 HIS A C 1
ATOM 1606 O O . HIS A 1 197 ? -11.419 19.377 15.846 1.00 69.88 197 HIS A O 1
ATOM 1612 N N . ASP A 1 198 ? -13.364 19.541 14.747 1.00 75.25 198 ASP A N 1
ATOM 1613 C CA . ASP A 1 198 ? -13.581 20.951 15.092 1.00 75.25 198 ASP A CA 1
ATOM 1614 C C . ASP A 1 198 ? -13.733 21.162 16.607 1.00 75.25 198 ASP A C 1
ATOM 1616 O O . ASP A 1 198 ? -13.177 22.117 17.162 1.00 75.25 198 ASP A O 1
ATOM 1620 N N . TYR A 1 199 ? -14.426 20.251 17.297 1.00 75.19 199 TYR A N 1
ATOM 1621 C CA . TYR A 1 199 ? -14.538 20.264 18.755 1.00 75.19 199 TYR A CA 1
ATOM 1622 C C . TYR A 1 199 ? -13.176 20.081 19.444 1.00 75.19 199 TYR A C 1
ATOM 1624 O O . TYR A 1 199 ? -12.844 20.861 20.343 1.00 75.19 199 TYR A O 1
ATOM 1632 N N . ARG A 1 200 ? -12.351 19.117 19.004 1.00 68.69 200 ARG A N 1
ATOM 1633 C CA . ARG A 1 200 ? -10.989 18.902 19.538 1.00 68.69 200 ARG A CA 1
ATOM 1634 C C . ARG A 1 200 ? -10.073 20.092 19.294 1.00 68.69 200 ARG A C 1
ATOM 1636 O O . ARG A 1 200 ? -9.337 20.506 20.189 1.00 68.69 200 ARG A O 1
ATOM 1643 N N . ARG A 1 201 ? -10.121 20.672 18.094 1.00 75.25 201 ARG A N 1
ATOM 1644 C CA . ARG A 1 201 ? -9.333 21.863 17.762 1.00 75.25 201 ARG A CA 1
ATOM 1645 C C . ARG A 1 201 ? -9.705 23.032 18.675 1.00 75.25 201 ARG A C 1
ATOM 1647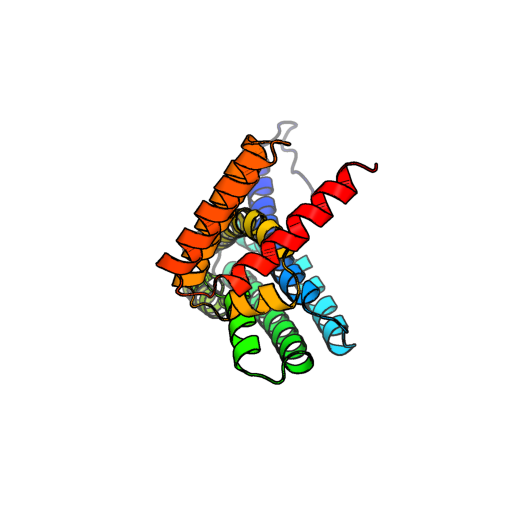 O O . ARG A 1 201 ? -8.812 23.690 19.209 1.00 75.25 201 ARG A O 1
ATOM 1654 N N . LYS A 1 202 ? -11.006 23.250 18.905 1.00 75.44 202 LYS A N 1
ATOM 1655 C CA . LYS A 1 202 ? -11.501 24.272 19.839 1.00 75.44 202 LYS A CA 1
ATOM 1656 C C . LYS A 1 202 ? -11.055 23.984 21.271 1.00 75.44 202 LYS A C 1
ATOM 1658 O O . LYS A 1 202 ? -10.453 24.855 21.888 1.00 75.44 202 LYS A O 1
ATOM 1663 N N . THR A 1 203 ? -11.257 22.776 21.788 1.00 69.44 203 THR A N 1
ATOM 1664 C CA . THR A 1 203 ? -10.868 22.422 23.169 1.00 69.44 203 THR A CA 1
ATOM 1665 C C . THR A 1 203 ? -9.360 22.503 23.412 1.00 69.44 203 THR A C 1
ATOM 1667 O O . THR A 1 203 ? -8.954 23.061 24.428 1.00 69.44 203 THR A O 1
ATOM 1670 N N . ARG A 1 204 ? -8.516 22.086 22.455 1.00 68.38 204 ARG A N 1
ATOM 1671 C CA . ARG A 1 204 ? -7.056 22.300 22.531 1.00 68.38 204 ARG A CA 1
ATOM 1672 C C . ARG A 1 204 ? -6.680 23.782 22.589 1.00 68.38 204 ARG A C 1
ATOM 1674 O O . ARG A 1 204 ? -5.737 24.129 23.289 1.00 68.38 204 ARG A O 1
ATOM 1681 N N . SER A 1 205 ? -7.406 24.648 21.876 1.00 71.62 205 SER A N 1
ATOM 1682 C CA . SER A 1 205 ? -7.161 26.099 21.900 1.00 71.62 205 SER A CA 1
ATOM 1683 C C . SER A 1 205 ? -7.677 26.795 23.167 1.00 71.62 205 SER A C 1
ATOM 1685 O O . SER A 1 205 ? -7.116 27.804 23.576 1.00 71.62 205 SER A O 1
ATOM 1687 N N . ILE A 1 206 ? -8.724 26.247 23.794 1.00 72.56 206 ILE A N 1
ATOM 1688 C CA . ILE A 1 206 ? -9.382 26.794 24.991 1.00 72.56 206 ILE A CA 1
ATOM 1689 C C . ILE A 1 206 ? -8.569 26.519 26.273 1.00 72.56 206 ILE A C 1
ATOM 1691 O O . ILE A 1 206 ? -8.650 27.284 27.235 1.00 72.56 206 ILE A O 1
ATOM 1695 N N . GLY A 1 207 ? -7.762 25.453 26.303 1.00 66.50 207 GLY A N 1
ATOM 1696 C CA . GLY A 1 207 ? -6.981 25.082 27.486 1.00 66.50 207 GLY A CA 1
ATOM 1697 C C . GLY A 1 207 ? -7.870 24.714 28.683 1.00 66.50 207 GLY A C 1
ATOM 1698 O O . GLY A 1 207 ? -8.946 24.142 28.518 1.00 66.50 207 GLY A O 1
ATOM 1699 N N . ASN A 1 208 ? -7.430 25.048 29.900 1.00 66.00 208 ASN A N 1
ATOM 1700 C CA . ASN A 1 208 ? -8.054 24.629 31.167 1.00 66.00 208 ASN A CA 1
ATOM 1701 C C . ASN A 1 208 ? -9.182 25.587 31.632 1.00 66.00 208 ASN A C 1
ATOM 1703 O O . ASN A 1 208 ? -9.246 25.959 32.803 1.00 66.00 208 ASN A O 1
ATOM 1707 N N . GLN A 1 209 ? -10.038 26.047 30.711 1.00 75.75 209 GLN A N 1
ATOM 1708 C CA . GLN A 1 209 ? -11.177 26.933 31.004 1.00 75.75 209 GLN A CA 1
ATOM 1709 C C . GLN A 1 209 ? -12.506 26.152 31.009 1.00 75.75 209 GLN A C 1
ATOM 1711 O O . GLN A 1 209 ? -13.043 25.851 29.938 1.00 75.75 209 GLN A O 1
ATOM 1716 N N . PRO A 1 210 ? -13.093 25.861 32.188 1.00 69.44 210 PRO A N 1
ATOM 1717 C CA . PRO A 1 210 ? -14.240 24.956 32.306 1.00 69.44 210 PRO A CA 1
ATOM 1718 C C . PRO A 1 210 ? -15.493 25.426 31.558 1.00 69.44 210 PRO A C 1
ATOM 1720 O O . PRO A 1 210 ? -16.244 24.608 31.031 1.00 69.44 210 PRO A O 1
ATOM 1723 N N . ASP A 1 211 ? -15.742 26.734 31.499 1.00 73.94 211 ASP A N 1
ATOM 1724 C CA . ASP A 1 211 ? -16.980 27.274 30.924 1.00 73.94 211 ASP A CA 1
ATOM 1725 C C . ASP A 1 211 ? -16.935 27.347 29.394 1.00 73.94 211 ASP A C 1
ATOM 1727 O O . ASP A 1 211 ? -17.911 27.005 28.725 1.00 73.94 211 ASP A O 1
ATOM 1731 N N . ALA A 1 212 ? -15.773 27.671 28.827 1.00 74.25 212 ALA A N 1
ATOM 1732 C CA . ALA A 1 212 ? -15.553 27.637 27.385 1.00 74.25 212 ALA A CA 1
ATOM 1733 C C . ALA A 1 212 ? -15.555 26.193 26.843 1.00 74.25 212 ALA A C 1
ATOM 1735 O O . ALA A 1 212 ? -16.096 25.933 25.767 1.00 74.25 212 ALA A O 1
ATOM 1736 N N . GLN A 1 213 ? -15.045 25.223 27.614 1.00 69.50 213 GLN A N 1
ATOM 1737 C CA . GLN A 1 213 ? -15.164 23.801 27.272 1.00 69.50 213 GLN A CA 1
ATOM 1738 C C . GLN A 1 213 ? -16.626 23.317 27.291 1.00 69.50 213 GLN A C 1
ATOM 1740 O O . GLN A 1 213 ? -17.038 22.566 26.404 1.00 69.50 213 GLN A O 1
ATOM 1745 N N . LYS A 1 214 ? -17.435 23.768 28.264 1.00 75.25 214 LYS A N 1
ATOM 1746 C CA . LYS A 1 214 ? -18.878 23.462 28.324 1.00 75.25 214 LYS A CA 1
ATOM 1747 C C . LYS A 1 214 ? -19.632 24.005 27.111 1.00 75.25 214 LYS A C 1
ATOM 1749 O O . LYS A 1 214 ? -20.473 23.291 26.573 1.00 75.25 214 LYS A O 1
ATOM 1754 N N . GLN A 1 215 ? -19.329 25.228 26.681 1.00 78.75 215 GLN A N 1
ATOM 1755 C CA . GLN A 1 215 ? -19.944 25.831 25.494 1.00 78.75 215 GLN A CA 1
ATOM 1756 C C . GLN A 1 215 ? -19.539 25.100 24.213 1.00 78.75 215 GLN A C 1
ATOM 1758 O O . GLN A 1 215 ? -20.402 24.710 23.433 1.00 78.75 215 GLN A O 1
ATOM 1763 N N . ALA A 1 216 ? -18.245 24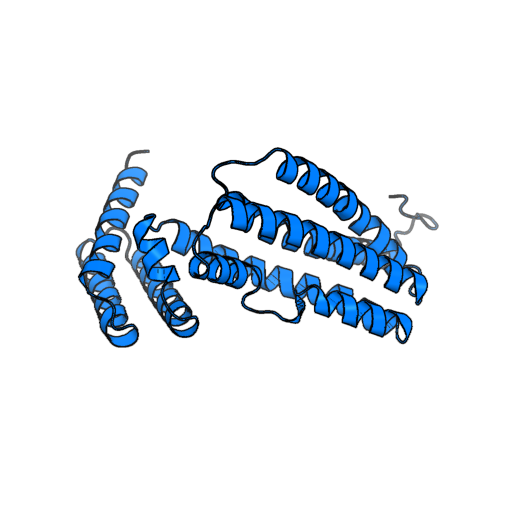.809 24.039 1.00 76.31 216 ALA A N 1
ATOM 1764 C CA . ALA A 1 216 ? -17.766 24.030 22.899 1.00 76.31 216 ALA A CA 1
ATOM 1765 C C . ALA A 1 216 ? -18.434 22.644 22.823 1.00 76.31 216 ALA A C 1
ATOM 1767 O O . ALA A 1 216 ? -18.716 22.150 21.732 1.00 76.31 216 ALA A O 1
ATOM 1768 N N . TRP A 1 217 ? -18.711 22.031 23.978 1.00 71.12 217 TRP A N 1
ATOM 1769 C CA . TRP A 1 217 ? -19.426 20.761 24.063 1.00 71.12 217 TRP A CA 1
ATOM 1770 C C . TRP A 1 217 ? -20.900 20.885 23.654 1.00 71.12 217 TRP A C 1
ATOM 1772 O O . TRP A 1 217 ? -21.392 20.050 22.897 1.00 71.12 217 TRP A O 1
ATOM 1782 N N . GLN A 1 218 ? -21.597 21.926 24.117 1.00 78.19 218 GLN A N 1
ATOM 1783 C CA . GLN A 1 218 ? -22.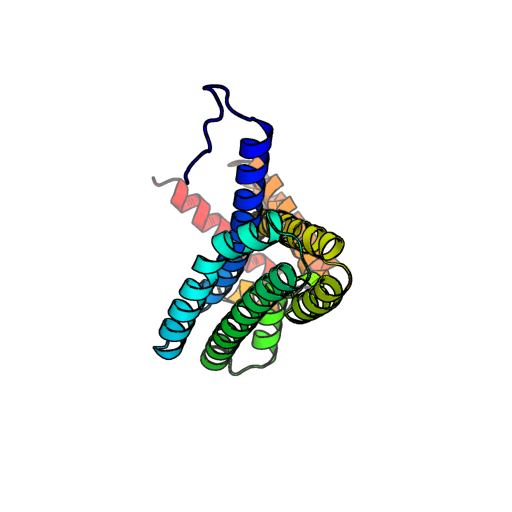990 22.179 23.733 1.00 78.19 218 GLN A CA 1
ATOM 1784 C C . GLN A 1 218 ? -23.131 22.450 22.229 1.00 78.19 218 GLN A C 1
ATOM 1786 O O . GLN A 1 218 ? -24.020 21.895 21.584 1.00 78.19 218 GLN A O 1
ATOM 1791 N N . ASP A 1 219 ? -22.218 23.231 21.650 1.00 81.31 219 ASP A N 1
ATOM 1792 C CA . ASP A 1 219 ? -22.181 23.483 20.206 1.00 81.31 219 ASP A CA 1
ATOM 1793 C C . ASP A 1 219 ? -21.989 22.192 19.403 1.00 81.31 219 ASP A C 1
ATOM 1795 O O . ASP A 1 219 ? -22.597 22.010 18.347 1.00 81.31 219 ASP A O 1
ATOM 1799 N N . PHE A 1 220 ? -21.130 21.295 19.889 1.00 78.94 220 PHE A N 1
ATOM 1800 C CA . PHE A 1 220 ? -20.874 20.003 19.264 1.00 78.94 220 PHE A CA 1
ATOM 1801 C C . PHE A 1 220 ? -22.090 19.072 19.359 1.00 78.94 220 PHE A C 1
ATOM 1803 O O . PHE A 1 220 ? -22.507 18.513 18.342 1.00 78.94 220 PHE A O 1
ATOM 1810 N N . SER A 1 221 ? -22.707 18.947 20.541 1.00 72.88 221 SER A N 1
ATOM 1811 C CA . SER A 1 221 ? -23.889 18.096 20.730 1.00 72.88 221 SER A CA 1
ATOM 1812 C C . SER A 1 221 ? -25.076 18.561 19.890 1.00 72.88 221 SER A C 1
ATOM 1814 O O . SER A 1 221 ? -25.745 17.735 19.272 1.00 72.88 221 SER A O 1
ATOM 1816 N N . ASN A 1 222 ? -25.296 19.877 19.806 1.00 78.25 222 ASN A N 1
ATOM 1817 C CA . ASN A 1 222 ? -26.374 20.453 19.002 1.00 78.25 222 ASN A CA 1
ATOM 1818 C C . ASN A 1 222 ? -26.175 20.150 17.513 1.00 78.25 222 ASN A C 1
ATOM 1820 O O . ASN A 1 222 ? -27.108 19.722 16.839 1.00 78.25 222 ASN A O 1
ATOM 1824 N N . GLN A 1 223 ? -24.945 20.284 17.009 1.00 79.44 223 GLN A N 1
ATOM 1825 C CA . GLN A 1 223 ? -24.636 19.993 15.607 1.00 79.44 223 GLN A CA 1
ATOM 1826 C C . GLN A 1 223 ? -24.739 18.505 15.262 1.00 79.44 223 GLN A C 1
ATOM 1828 O O . GLN A 1 223 ? -25.131 18.168 14.145 1.00 79.44 223 GLN A O 1
ATOM 1833 N N . ILE A 1 224 ? -24.408 17.610 16.198 1.00 76.00 224 ILE A N 1
ATOM 1834 C CA . ILE A 1 224 ? -24.626 16.170 16.023 1.00 76.00 224 ILE A CA 1
ATOM 1835 C C . ILE A 1 224 ? -26.120 15.862 15.954 1.00 76.00 224 ILE A C 1
ATOM 1837 O O . ILE A 1 224 ? -26.555 15.158 15.044 1.00 76.00 224 ILE A O 1
ATOM 1841 N N . GLN A 1 225 ? -26.914 16.401 16.876 1.00 73.12 225 GLN A N 1
ATOM 1842 C CA . GLN A 1 225 ? -28.350 16.146 16.911 1.00 73.12 225 GLN A CA 1
ATOM 1843 C C . GLN A 1 225 ? -29.056 16.701 15.663 1.00 73.12 225 GLN A C 1
ATOM 1845 O O . GLN A 1 225 ? -29.896 16.021 15.077 1.00 73.12 225 GLN A O 1
ATOM 1850 N N . GLU A 1 226 ? -28.670 17.896 15.213 1.00 78.56 226 GLU A N 1
ATOM 1851 C CA . GLU A 1 226 ? -29.236 18.554 14.033 1.00 78.56 226 GLU A CA 1
ATOM 1852 C C . GLU A 1 226 ? -28.866 17.838 12.726 1.00 78.56 226 GLU A C 1
ATOM 1854 O O . GLU A 1 226 ? -29.729 17.603 11.883 1.00 78.56 226 GLU A O 1
ATOM 1859 N N . LYS A 1 227 ? -27.588 17.472 12.544 1.00 74.88 227 LYS A N 1
ATOM 1860 C CA . LYS A 1 227 ? -27.084 16.956 11.257 1.00 74.88 227 LYS A CA 1
ATOM 1861 C C . LYS A 1 227 ? -27.094 15.435 11.139 1.00 74.88 227 LYS A C 1
ATOM 1863 O O . LYS A 1 227 ? -27.001 14.920 10.026 1.00 74.88 227 LYS A O 1
ATOM 1868 N N . LEU A 1 228 ? -27.134 14.713 12.258 1.00 69.19 228 LEU A N 1
ATOM 1869 C CA . LEU A 1 228 ? -27.049 13.248 12.287 1.00 69.19 228 LEU A CA 1
ATOM 1870 C C . LEU A 1 228 ? -28.293 12.589 12.892 1.00 69.19 228 LEU A C 1
ATOM 1872 O O . LEU A 1 228 ? -28.379 11.366 12.848 1.00 69.19 228 LEU A O 1
ATOM 1876 N N . HIS A 1 229 ? -29.245 13.369 13.423 1.00 67.06 229 HIS A N 1
ATOM 1877 C CA . HIS A 1 229 ? -30.454 12.880 14.103 1.00 67.06 229 HIS A CA 1
ATOM 1878 C C . HIS A 1 229 ? -30.171 11.871 15.235 1.00 67.06 229 HIS A C 1
ATOM 1880 O O . HIS A 1 229 ? -31.022 11.051 15.573 1.00 67.06 229 HIS A O 1
ATOM 1886 N N . LEU A 1 230 ? -28.972 11.920 15.823 1.00 65.69 230 LEU A N 1
ATOM 1887 C CA . LEU A 1 230 ? -28.582 11.088 16.961 1.00 65.69 230 LEU A CA 1
ATOM 1888 C C . LEU A 1 230 ? -29.089 11.697 18.277 1.00 65.69 230 LEU A C 1
ATOM 1890 O O . LEU A 1 230 ? -29.165 12.919 18.417 1.00 65.69 230 LEU A O 1
ATOM 1894 N N . SER A 1 231 ? -29.413 10.843 19.252 1.00 57.88 231 SER A N 1
ATOM 1895 C CA . SER A 1 231 ? -29.876 11.266 20.579 1.00 57.88 231 SER A CA 1
ATOM 1896 C C . SER A 1 231 ? -28.782 12.011 21.354 1.00 57.88 231 SER A C 1
ATOM 1898 O O . SER A 1 231 ? -27.619 11.601 21.376 1.00 57.88 231 SER A O 1
ATOM 1900 N N . ALA A 1 232 ? -29.167 13.075 22.066 1.00 47.84 232 ALA A N 1
ATOM 1901 C CA . ALA A 1 232 ? -28.287 13.818 22.969 1.00 47.84 232 ALA A CA 1
ATOM 1902 C C . ALA A 1 232 ? -27.696 12.938 24.092 1.00 47.84 232 ALA A C 1
ATOM 1904 O O . ALA A 1 232 ? -26.614 13.240 24.595 1.00 47.84 232 ALA A O 1
ATOM 1905 N N . GLU A 1 233 ? -28.354 11.830 24.459 1.00 51.22 233 GLU A N 1
ATOM 1906 C CA . GLU A 1 233 ? -27.813 10.842 25.407 1.00 51.22 233 GLU A CA 1
ATOM 1907 C C . GLU A 1 233 ? -26.576 10.119 24.870 1.00 51.22 233 GLU A C 1
ATOM 1909 O O . GLU A 1 233 ? -25.656 9.823 25.634 1.00 51.22 233 GLU A O 1
ATOM 1914 N N . ASP A 1 234 ? -26.527 9.845 23.567 1.00 58.62 234 ASP A N 1
ATOM 1915 C CA . ASP A 1 234 ? -25.381 9.177 22.954 1.00 58.62 234 ASP A CA 1
ATOM 1916 C C . ASP A 1 234 ? -24.201 10.130 22.805 1.00 58.62 234 ASP A C 1
ATOM 1918 O O . ASP A 1 234 ? -23.064 9.720 23.020 1.00 58.62 234 ASP A O 1
ATOM 1922 N N . ALA A 1 235 ? -24.468 11.418 22.568 1.00 54.47 235 ALA A N 1
ATOM 1923 C CA . ALA A 1 235 ? -23.453 12.459 22.666 1.00 54.47 235 ALA A CA 1
ATOM 1924 C C . ALA A 1 235 ? -22.958 12.621 24.117 1.00 54.47 235 ALA A C 1
ATOM 1926 O O . ALA A 1 235 ? -21.757 12.668 24.354 1.00 54.47 235 ALA A O 1
ATOM 1927 N N . MET A 1 236 ? -23.844 12.659 25.120 1.00 48.56 236 MET A N 1
ATOM 1928 C CA . MET A 1 236 ? -23.487 12.869 26.536 1.00 48.56 236 MET A CA 1
ATOM 1929 C C . MET A 1 236 ? -22.529 11.814 27.114 1.00 48.56 236 MET A C 1
ATOM 1931 O O . MET A 1 236 ? -21.731 12.143 27.995 1.00 48.56 236 MET A O 1
ATOM 1935 N N . LYS A 1 237 ? -22.552 10.575 26.606 1.00 57.03 237 LYS A N 1
ATOM 1936 C CA . LYS A 1 237 ? -21.611 9.511 27.010 1.00 57.03 237 LYS A CA 1
ATOM 1937 C C . LYS A 1 237 ? -20.149 9.875 26.701 1.00 57.03 237 LYS A C 1
ATOM 1939 O O . LYS A 1 237 ? -19.280 9.636 27.541 1.00 57.03 237 LYS A O 1
ATOM 1944 N N . TRP A 1 238 ? -19.913 10.625 25.624 1.00 53.91 238 TRP A N 1
ATOM 1945 C CA . TRP A 1 238 ? -18.581 11.076 25.209 1.00 53.91 238 TRP A CA 1
ATOM 1946 C C . TRP A 1 238 ? -18.004 12.161 26.135 1.00 53.91 238 TRP A C 1
ATOM 1948 O O . TRP A 1 238 ? -16.792 12.245 26.338 1.00 53.91 238 TRP A O 1
ATOM 1958 N N . ARG A 1 239 ? -18.861 12.985 26.757 1.00 51.25 239 ARG A N 1
ATOM 1959 C CA . ARG A 1 239 ? -18.439 14.041 27.696 1.00 51.25 239 ARG A CA 1
ATOM 1960 C C . ARG A 1 239 ? -17.785 13.471 28.957 1.00 51.25 239 ARG A C 1
ATOM 1962 O O . ARG A 1 239 ? -16.849 14.058 29.498 1.00 51.25 239 ARG A O 1
ATOM 1969 N N . HIS A 1 240 ? -18.294 12.341 29.447 1.00 49.19 240 HIS A N 1
ATOM 1970 C CA . HIS A 1 240 ? -17.874 11.770 30.726 1.00 49.19 240 HIS A CA 1
ATOM 1971 C C . HIS A 1 240 ? -16.468 11.152 30.689 1.00 49.19 240 HIS A C 1
ATOM 1973 O O . HIS A 1 240 ? -15.809 11.119 31.729 1.00 49.19 240 HIS A O 1
ATOM 1979 N N . GLN A 1 241 ? -15.974 10.729 29.520 1.00 49.94 241 GLN A N 1
ATOM 1980 C CA . GLN A 1 241 ? -14.607 10.216 29.371 1.00 49.94 241 GLN A CA 1
ATOM 1981 C C . GLN A 1 241 ? -13.562 11.321 29.183 1.00 49.94 241 GLN A C 1
ATOM 1983 O O . GLN A 1 241 ? -12.483 11.216 29.767 1.00 49.94 241 GLN A O 1
ATOM 1988 N N . ASN A 1 242 ? -13.879 12.408 28.470 1.00 46.84 242 ASN A N 1
ATOM 1989 C CA . ASN A 1 242 ? -12.930 13.514 28.273 1.00 46.84 242 ASN A CA 1
ATOM 1990 C C . ASN A 1 242 ? -12.474 14.124 29.617 1.00 46.84 242 ASN A C 1
ATOM 1992 O O . ASN A 1 242 ? -11.279 14.305 29.847 1.00 46.84 242 ASN A O 1
ATOM 1996 N N . ASN A 1 243 ? -13.406 14.291 30.565 1.00 45.94 243 ASN A N 1
ATOM 1997 C CA . ASN A 1 243 ? -13.085 14.738 31.927 1.00 45.94 243 ASN A CA 1
ATOM 1998 C C . ASN A 1 243 ? -12.221 13.726 32.713 1.00 45.94 243 ASN A C 1
ATOM 2000 O O . ASN A 1 243 ? -11.433 14.119 33.571 1.00 45.94 243 ASN A O 1
ATOM 2004 N N . GLN A 1 244 ? -12.338 12.416 32.457 1.00 41.59 244 GLN A N 1
ATOM 2005 C CA . GLN A 1 244 ? -11.525 11.398 33.144 1.00 41.59 244 GLN A CA 1
ATOM 2006 C C . GLN A 1 244 ? -10.090 11.316 32.603 1.00 41.59 244 GLN A C 1
ATOM 2008 O O . GLN A 1 244 ? -9.166 11.015 33.366 1.00 41.59 244 GLN A O 1
ATOM 2013 N N . HIS A 1 245 ? -9.884 11.607 31.316 1.00 39.66 245 HIS A N 1
ATOM 2014 C CA . HIS A 1 245 ? -8.555 11.649 30.705 1.00 39.66 245 HIS A CA 1
ATOM 2015 C C . HIS A 1 245 ? -7.766 12.911 31.097 1.00 39.66 245 HIS A C 1
ATOM 2017 O O . HIS A 1 245 ? -6.571 12.802 31.385 1.00 39.66 245 HIS A O 1
ATOM 2023 N N . GLU A 1 246 ? -8.419 14.072 31.237 1.00 40.47 246 GLU A N 1
ATOM 2024 C CA . GLU A 1 246 ? -7.769 15.294 31.748 1.00 40.47 246 GLU A CA 1
ATOM 2025 C C . GLU A 1 246 ? -7.253 15.129 33.190 1.00 40.47 246 GLU A C 1
ATOM 2027 O O . GLU A 1 246 ? -6.131 15.534 33.504 1.00 40.47 246 GLU A O 1
ATOM 2032 N N . HIS A 1 247 ? -8.000 14.440 34.060 1.00 36.50 247 HIS A N 1
ATOM 2033 C CA . HIS A 1 247 ? -7.564 14.186 35.438 1.00 36.50 247 HIS A CA 1
ATOM 2034 C C . HIS A 1 247 ? -6.403 13.185 35.565 1.00 36.50 247 HIS A C 1
ATOM 2036 O O . HIS A 1 247 ? -5.704 13.192 36.582 1.00 36.50 247 HIS A O 1
ATOM 2042 N N . ARG A 1 248 ? -6.159 12.331 34.559 1.00 38.47 248 ARG A N 1
ATOM 2043 C CA . ARG A 1 248 ? -5.011 11.404 34.558 1.00 38.47 248 ARG A CA 1
ATOM 2044 C C . ARG A 1 248 ? -3.702 12.078 34.147 1.00 38.47 248 ARG A C 1
ATOM 2046 O O . ARG A 1 248 ? -2.665 11.718 34.696 1.00 38.47 248 ARG A O 1
ATOM 2053 N N . ASN A 1 249 ? -3.749 13.070 33.259 1.00 38.50 249 ASN A N 1
ATOM 2054 C CA . ASN A 1 249 ? -2.556 13.806 32.821 1.00 38.50 249 ASN A CA 1
ATOM 2055 C C . ASN A 1 249 ? -2.113 14.914 33.790 1.00 38.50 249 ASN A C 1
ATOM 2057 O O . ASN A 1 249 ? -0.997 15.398 33.668 1.00 38.50 249 ASN A O 1
ATOM 2061 N N . GLN A 1 250 ? -2.932 15.279 34.779 1.00 37.28 250 GLN A N 1
ATOM 2062 C CA . GLN A 1 250 ? -2.550 16.217 35.848 1.00 37.28 250 GLN A CA 1
ATOM 2063 C C . GLN A 1 250 ? -1.920 15.534 37.081 1.00 37.28 250 GLN A C 1
ATOM 2065 O O . GLN A 1 250 ? -1.573 16.213 38.043 1.00 37.28 250 GLN A O 1
ATOM 2070 N N . ARG A 1 251 ? -1.792 14.197 37.091 1.00 36.50 251 ARG A N 1
ATOM 2071 C CA . ARG A 1 251 ? -1.214 13.416 38.209 1.00 36.50 251 ARG A CA 1
ATOM 2072 C C . ARG A 1 251 ? 0.125 12.739 37.877 1.00 36.50 251 ARG A C 1
ATOM 2074 O O . ARG A 1 251 ? 0.514 11.809 38.583 1.00 36.50 251 ARG A O 1
ATOM 2081 N N . ARG A 1 252 ? 0.812 13.166 36.816 1.00 34.41 252 ARG A N 1
ATOM 2082 C CA . ARG A 1 252 ? 2.190 12.760 36.508 1.00 34.41 252 ARG A CA 1
ATOM 2083 C C . ARG A 1 252 ? 3.096 13.971 36.431 1.00 34.41 252 ARG A C 1
ATOM 2085 O O . ARG A 1 252 ? 2.628 14.992 35.889 1.00 34.41 252 ARG A O 1
#

Sequence (252 aa):
MPIQINNGALDYRSLFTAIGIYAVSFCFIANLWYQHAVIFNEVEKISNGVVVGDLALMFFVSLIPTFTRLMAIDTNSMTVVMYGVLDLVISVLFRRIVKTIIHDKYTDKDDMQKLYNVIYSTAFLESWISYLILIVIGYFFPKFSLILFIIIPVRSFIRHASDNEEFSDVGDLGRRERKAFIELTPSQQRTFRRLAHDYRRKTRSIGNQPDAQKQAWQDFSNQIQEKLHLSAEDAMKWRHQNNQHEHRNQRR

Foldseek 3Di:
DPQPCDPVDRPVVVVVLLVLLVVLLVLQVVLLVLLVCLLVVLAPDDDPVLVVLVVVLVVLSVCQSVLSVQCSVDQALVSQLVNLVSVLVSLVSSVVSSVVRLVVRDPDVLVNVLSVCVSVVDDPCPHSVVSVVLNVCCNVPRPVSSVSSRVSSVVSSVVSVVCVVLCVLVVLDDPVLVVVLSPDDPVLNVQLSVLSVVLVVQDVVVPPDVVSNVVSLVVSLVSCCVPVVDDSVSSVVVVVSVVVVVVVVVPD

InterPro domains:
  IPR010617 Endosomal/lysosomal proton channel TMEM175-like [PF06736] (13-65)

pLDDT: mean 72.55, std 16.39, range [34.41, 95.0]

Organism: NCBI:txid1423743

Secondary structure (DSSP, 8-state):
-----BTTB--HHHHHHHHHHHHHHHHHHHHHHHHHHHHHHT-SS--HHHHHHHHHHHHHHHHHHHHHHHHHHS-SHHHHHHHHHHHHHHHHHHHHHHHHHHHHH--SHHHHHHHHHHHHTT-GGGSHHHHHHHHHHHHH-HHHHHHHHHHHHHHHHHHHHHHHHHHHHHHTS-HHHHHHHHTS-HHHHHHHHHHHHHHHHHHHHH-S-HHHHHHHHHHHHHHHHHHH---HHHHHHHHHHHHHHHHHHT--

Radius of gyration: 23.11 Å; chains: 1; bounding box: 66×49×62 Å